Protein AF-H0A4R5-F1 (afdb_monomer_lite)

Secondary structure (DSSP, 8-state):
-------SSHHHHHHHHHHHHHHHTS----HHHHHHHHHHHHHHHHHHHHHHHHHH-S-HHHHHHHHHHHHHHHHHHHHHHHHHHHTTPPPPPTT-S-TTGGGTTGGGGTTSTTS-HHHHHHHHHHHHHHHHHHHHHHHHS---HHHHHHHHHHHHHHHHHHHHHHHHHHHHHTTSS----SHHHHHHHHHHHHSS-TTHHHHHHHHHHHHHHHHHGGG---

pLDDT: mean 73.33, std 20.71, range [38.97, 98.75]

Radius of gyration: 28.02 Å; chains: 1; bounding box: 44×62×110 Å

Structure (mmCIF, N/CA/C/O backbone):
data_AF-H0A4R5-F1
#
_entry.id   AF-H0A4R5-F1
#
loop_
_atom_site.group_PDB
_atom_site.id
_atom_site.type_symbol
_atom_site.label_atom_id
_atom_site.label_alt_id
_atom_site.label_comp_id
_atom_site.label_asym_id
_atom_site.label_entity_id
_atom_site.label_seq_id
_atom_site.pdbx_PDB_ins_code
_atom_site.Cartn_x
_atom_site.Cartn_y
_atom_site.Cartn_z
_atom_site.occupancy
_atom_site.B_iso_or_equiv
_atom_site.auth_seq_id
_atom_site.auth_comp_id
_atom_site.auth_asym_id
_atom_site.auth_atom_id
_atom_site.pdbx_PDB_model_num
ATOM 1 N N . MET A 1 1 ? 18.983 0.836 71.879 1.00 41.03 1 MET A N 1
ATOM 2 C CA . MET A 1 1 ? 17.564 0.566 71.556 1.00 41.03 1 MET A CA 1
ATOM 3 C C . MET A 1 1 ? 17.321 0.972 70.110 1.00 41.03 1 MET A C 1
ATOM 5 O O . MET A 1 1 ? 17.131 2.150 69.848 1.00 41.03 1 MET A O 1
ATOM 9 N N . SER A 1 2 ? 17.427 0.026 69.171 1.00 38.97 2 SER A N 1
ATOM 10 C CA . SER A 1 2 ? 17.151 0.268 67.746 1.00 38.97 2 SER A CA 1
ATOM 11 C C . SER A 1 2 ? 15.665 0.084 67.464 1.00 38.97 2 SER A C 1
ATOM 13 O O . SER A 1 2 ? 15.126 -0.998 67.680 1.00 38.97 2 SER A O 1
ATOM 15 N N . ILE A 1 3 ? 15.023 1.141 66.971 1.00 48.75 3 ILE A N 1
ATOM 16 C CA . ILE A 1 3 ? 13.657 1.125 66.447 1.00 48.75 3 ILE A CA 1
ATOM 17 C C . ILE A 1 3 ? 13.765 0.830 64.949 1.00 48.75 3 ILE A C 1
ATOM 19 O O . ILE A 1 3 ? 14.156 1.695 64.169 1.00 48.75 3 ILE A O 1
ATOM 23 N N . PHE A 1 4 ? 13.454 -0.401 64.548 1.00 46.06 4 PHE A N 1
ATOM 24 C CA . PHE A 1 4 ? 13.355 -0.794 63.143 1.00 46.06 4 PHE A CA 1
ATOM 25 C C . PHE A 1 4 ? 11.906 -0.567 62.684 1.00 46.06 4 PHE A C 1
ATOM 27 O O . PHE A 1 4 ? 10.995 -1.251 63.146 1.00 46.06 4 PHE A O 1
ATOM 34 N N . LYS A 1 5 ? 11.668 0.427 61.819 1.00 56.38 5 LYS A N 1
ATOM 35 C CA . LYS A 1 5 ? 10.375 0.621 61.138 1.00 56.38 5 LYS A CA 1
ATOM 36 C C . LYS A 1 5 ? 10.330 -0.277 59.895 1.00 56.38 5 LYS A C 1
ATOM 38 O O . LYS A 1 5 ? 11.200 -0.113 59.041 1.00 56.38 5 LYS A O 1
ATOM 43 N N . PRO A 1 6 ? 9.330 -1.158 59.719 1.00 48.09 6 PRO A N 1
ATOM 44 C CA . PRO A 1 6 ? 9.148 -1.857 58.457 1.00 48.09 6 PRO A CA 1
ATOM 45 C C . PRO A 1 6 ? 8.323 -0.975 57.510 1.00 48.09 6 PRO A C 1
ATOM 47 O O . PRO A 1 6 ? 7.157 -0.692 57.768 1.00 48.09 6 PRO A O 1
ATOM 50 N N . ALA A 1 7 ? 8.923 -0.533 56.407 1.00 53.28 7 ALA A N 1
ATOM 51 C CA . ALA A 1 7 ? 8.229 0.193 55.345 1.00 53.28 7 ALA A CA 1
ATOM 52 C C . ALA A 1 7 ? 8.691 -0.324 53.979 1.00 53.28 7 ALA A C 1
ATOM 54 O O . ALA A 1 7 ? 9.413 0.373 53.273 1.00 53.28 7 ALA A O 1
ATOM 55 N N . THR A 1 8 ? 8.361 -1.573 53.615 1.00 55.59 8 THR A N 1
ATOM 56 C CA . THR A 1 8 ? 8.667 -2.074 52.253 1.00 55.59 8 THR A CA 1
ATOM 57 C C . THR A 1 8 ? 7.870 -3.306 51.792 1.00 55.59 8 THR A C 1
ATOM 59 O O . THR A 1 8 ? 8.368 -4.075 50.981 1.00 55.59 8 THR A O 1
ATOM 62 N N . VAL A 1 9 ? 6.639 -3.534 52.268 1.00 53.75 9 VAL A N 1
ATOM 63 C CA . VAL A 1 9 ? 5.829 -4.686 51.786 1.00 53.75 9 VAL A CA 1
ATOM 64 C C . VAL A 1 9 ? 4.539 -4.259 51.073 1.00 53.75 9 VAL A C 1
ATOM 66 O O . VAL A 1 9 ? 4.149 -4.888 50.096 1.00 53.75 9 VAL A O 1
ATOM 69 N N . VAL A 1 10 ? 3.928 -3.135 51.463 1.00 54.03 10 VAL A N 1
ATOM 70 C CA . VAL A 1 10 ? 2.662 -2.656 50.868 1.00 54.03 10 VAL A CA 1
ATOM 71 C C . VAL A 1 10 ? 2.839 -2.180 49.414 1.00 54.03 10 VAL A C 1
ATOM 73 O O . VAL A 1 10 ? 2.041 -2.532 48.551 1.00 54.03 10 VAL A O 1
ATOM 76 N N . SER A 1 11 ? 3.952 -1.503 49.102 1.00 57.69 11 SER A N 1
ATOM 77 C CA . SER A 1 11 ? 4.220 -0.942 47.764 1.00 57.69 11 SER A CA 1
ATOM 78 C C . SER A 1 11 ? 4.359 -2.000 46.656 1.00 57.69 11 SER A C 1
ATOM 80 O O . SER A 1 11 ? 3.975 -1.748 45.518 1.00 57.69 11 SER A O 1
ATOM 82 N N . SER A 1 12 ? 4.859 -3.203 46.966 1.00 54.56 12 SER A N 1
ATOM 83 C CA . SER A 1 12 ? 4.998 -4.271 45.959 1.00 54.56 12 SER A CA 1
ATOM 84 C C . SER A 1 12 ? 3.652 -4.872 45.547 1.00 54.56 12 SER A C 1
ATOM 86 O O . SER A 1 12 ? 3.483 -5.241 44.388 1.00 54.56 12 SER A O 1
ATOM 88 N N . ALA A 1 13 ? 2.687 -4.947 46.469 1.00 53.75 13 ALA A N 1
ATOM 89 C CA . ALA A 1 13 ? 1.350 -5.465 46.186 1.00 53.75 13 ALA A CA 1
ATOM 90 C C . ALA A 1 13 ? 0.496 -4.450 45.407 1.00 53.75 13 ALA A C 1
ATOM 92 O O . ALA A 1 13 ? -0.215 -4.839 44.483 1.00 53.75 13 ALA A O 1
ATOM 93 N N . GLU A 1 14 ? 0.615 -3.156 45.718 1.00 58.59 14 GLU A N 1
ATOM 94 C CA . GLU A 1 14 ? -0.037 -2.079 44.957 1.00 58.59 14 GLU A CA 1
ATOM 95 C C . GLU A 1 14 ? 0.519 -1.981 43.531 1.00 58.59 14 GLU A C 1
ATOM 97 O O . GLU A 1 14 ? -0.248 -1.950 42.573 1.00 58.59 14 GLU A O 1
ATOM 102 N N . ASN A 1 15 ? 1.843 -2.062 43.372 1.00 63.50 15 ASN A N 1
ATOM 103 C CA . ASN A 1 15 ? 2.495 -2.047 42.061 1.00 63.50 15 ASN A CA 1
ATOM 104 C C . ASN A 1 15 ? 2.160 -3.313 41.244 1.00 63.50 15 ASN A C 1
ATOM 106 O O . ASN A 1 15 ? 1.954 -3.249 40.034 1.00 63.50 15 ASN A O 1
ATOM 110 N N . LEU A 1 16 ? 2.014 -4.473 41.897 1.00 60.75 16 LEU A N 1
ATOM 111 C CA . LEU A 1 16 ? 1.552 -5.692 41.233 1.00 60.75 16 LEU A CA 1
ATOM 112 C C . LEU A 1 16 ? 0.088 -5.587 40.790 1.00 60.75 16 LEU A C 1
ATOM 114 O O . LEU A 1 16 ? -0.223 -6.050 39.695 1.00 60.75 16 LEU A O 1
ATOM 118 N N . ALA A 1 17 ? -0.780 -4.965 41.594 1.00 60.75 17 ALA A N 1
ATOM 119 C CA . ALA A 1 17 ? -2.190 -4.734 41.281 1.00 60.75 17 ALA A CA 1
ATOM 120 C C . ALA A 1 17 ? -2.380 -3.694 40.163 1.00 60.75 17 ALA A C 1
ATOM 122 O O . ALA A 1 17 ? -3.240 -3.868 39.304 1.00 60.75 17 ALA A O 1
ATOM 123 N N . GLU A 1 18 ? -1.559 -2.642 40.125 1.00 57.28 18 GLU A N 1
ATOM 124 C CA . GLU A 1 18 ? -1.516 -1.683 39.015 1.00 57.28 18 GLU A CA 1
ATOM 125 C C . GLU A 1 18 ? -0.990 -2.328 37.735 1.00 57.28 18 GLU A C 1
ATOM 127 O O . GLU A 1 18 ? -1.583 -2.139 36.676 1.00 57.28 18 GLU A O 1
ATOM 132 N N . ARG A 1 19 ? 0.046 -3.172 37.828 1.00 57.16 19 ARG A N 1
ATOM 133 C CA . ARG A 1 19 ? 0.535 -3.970 36.695 1.00 57.16 19 ARG A CA 1
ATOM 134 C C . ARG A 1 19 ? -0.513 -4.958 36.193 1.00 57.16 19 ARG A C 1
ATOM 136 O O . ARG A 1 19 ? -0.698 -5.050 34.987 1.00 57.16 19 ARG A O 1
ATOM 143 N N . THR A 1 20 ? -1.235 -5.644 37.085 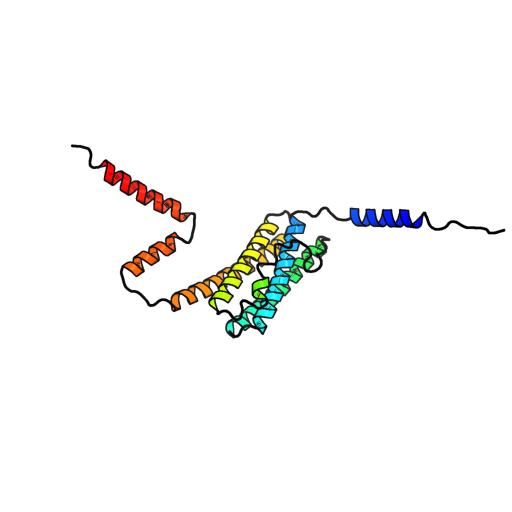1.00 55.94 20 THR A N 1
ATOM 144 C CA . THR A 1 20 ? -2.326 -6.547 36.674 1.00 55.94 20 THR A CA 1
ATOM 145 C C . THR A 1 20 ? -3.509 -5.784 36.080 1.00 55.94 20 THR A C 1
ATOM 147 O O . THR A 1 20 ? -4.088 -6.246 35.100 1.00 55.94 20 THR A O 1
ATOM 150 N N . ARG A 1 21 ? -3.839 -4.594 36.600 1.00 54.09 21 ARG A N 1
ATOM 151 C CA . ARG A 1 21 ? -4.890 -3.720 36.054 1.00 54.09 21 ARG A CA 1
ATOM 152 C C . ARG A 1 21 ? -4.511 -3.143 34.685 1.00 54.09 21 ARG A C 1
ATOM 154 O O . ARG A 1 21 ? -5.368 -3.107 33.811 1.00 54.09 21 ARG A O 1
ATOM 161 N N . ALA A 1 22 ? -3.244 -2.783 34.478 1.00 53.00 22 ALA A N 1
ATOM 162 C CA . ALA A 1 22 ? -2.707 -2.348 33.187 1.00 53.00 22 ALA A CA 1
ATOM 163 C C . ALA A 1 22 ? -2.647 -3.489 32.156 1.00 53.00 22 ALA A C 1
ATOM 165 O O . ALA A 1 22 ? -2.885 -3.264 30.975 1.00 53.00 22 ALA A O 1
ATOM 166 N N . THR A 1 23 ? -2.397 -4.735 32.580 1.00 48.97 23 THR A N 1
ATOM 167 C CA . THR A 1 23 ? -2.517 -5.897 31.680 1.00 48.97 23 THR A CA 1
ATOM 168 C C . THR A 1 23 ? -3.973 -6.278 31.391 1.00 48.97 23 THR A C 1
ATOM 170 O O . THR A 1 23 ? -4.271 -6.743 30.296 1.00 48.97 23 THR A O 1
ATOM 173 N N . ALA A 1 24 ? -4.896 -6.050 32.332 1.00 43.38 24 ALA A N 1
ATOM 174 C CA . ALA A 1 24 ? -6.321 -6.363 32.185 1.00 43.38 24 ALA A CA 1
ATOM 175 C C . ALA A 1 24 ? -7.126 -5.290 31.423 1.00 43.38 24 ALA A C 1
ATOM 177 O O . ALA A 1 24 ? -8.266 -5.549 31.049 1.00 43.38 24 ALA A O 1
ATOM 178 N N . SER A 1 25 ? -6.554 -4.105 31.176 1.00 46.09 25 SER A N 1
ATOM 179 C CA . SER A 1 25 ? -7.132 -3.077 30.296 1.00 46.09 25 SER A CA 1
ATOM 180 C C . SER A 1 25 ? -6.817 -3.291 28.813 1.00 46.09 25 SER A C 1
ATOM 182 O O . SER A 1 25 ? -7.206 -2.464 27.992 1.00 46.09 25 SER A O 1
ATOM 184 N N . SER A 1 26 ? -6.120 -4.374 28.452 1.00 50.41 26 SER A N 1
ATOM 185 C CA . SER A 1 26 ? -5.994 -4.768 27.052 1.00 50.41 26 SER A CA 1
ATOM 186 C C . SER A 1 26 ? -7.340 -5.321 26.581 1.00 50.41 26 SER A C 1
ATOM 188 O O . SER A 1 26 ? -7.768 -6.406 26.974 1.00 50.41 26 SER A O 1
ATOM 190 N N . THR A 1 27 ? -8.061 -4.534 25.780 1.00 50.22 27 THR A N 1
ATOM 191 C CA . THR A 1 27 ? -9.211 -5.024 25.014 1.00 50.22 27 THR A CA 1
ATOM 192 C C . THR A 1 27 ? -8.779 -6.317 24.318 1.00 50.22 27 THR A C 1
ATOM 194 O O . THR A 1 27 ? -7.718 -6.296 23.687 1.00 50.22 27 THR A O 1
ATOM 197 N N . PRO A 1 28 ? -9.526 -7.435 24.424 1.00 55.25 28 PRO A N 1
ATOM 198 C CA . PRO A 1 28 ? -9.173 -8.648 23.696 1.00 55.25 28 PRO A CA 1
ATOM 199 C C . PRO A 1 28 ? -8.952 -8.285 22.226 1.00 55.25 28 PRO A C 1
ATOM 201 O O . PRO A 1 28 ? -9.801 -7.624 21.623 1.00 55.25 28 PRO A O 1
ATOM 204 N N . GLU A 1 29 ? -7.778 -8.631 21.687 1.00 64.88 29 GLU A N 1
ATOM 205 C CA . GLU A 1 29 ? -7.437 -8.343 20.295 1.00 64.88 29 GLU A CA 1
ATOM 206 C C . GLU A 1 29 ? -8.467 -9.050 19.417 1.00 64.88 29 GLU A C 1
ATOM 208 O O . GLU A 1 29 ? -8.511 -10.278 19.334 1.00 64.88 29 GLU A O 1
ATOM 213 N N . THR A 1 30 ? -9.371 -8.268 18.834 1.00 84.62 30 THR A N 1
ATOM 214 C CA . THR A 1 30 ? -10.366 -8.799 17.911 1.00 84.62 30 THR A CA 1
ATOM 215 C C . THR A 1 30 ? -9.664 -9.172 16.609 1.00 84.62 30 THR A C 1
ATOM 217 O O . THR A 1 30 ? -8.622 -8.603 16.272 1.00 84.62 30 THR A O 1
ATOM 220 N N . ALA A 1 31 ? -10.243 -10.098 15.843 1.00 86.69 31 ALA A N 1
ATOM 221 C CA . ALA A 1 31 ? -9.747 -10.409 14.502 1.00 86.69 31 ALA A CA 1
ATOM 222 C C . ALA A 1 31 ? -9.634 -9.132 13.639 1.00 86.69 31 ALA A C 1
ATOM 224 O O . ALA A 1 31 ? -8.619 -8.922 12.977 1.00 86.69 31 ALA A O 1
ATOM 225 N N . ALA A 1 32 ? -10.593 -8.209 13.781 1.00 89.50 32 ALA A N 1
ATOM 226 C CA . ALA A 1 32 ? -10.558 -6.875 13.185 1.00 89.50 32 ALA A CA 1
ATOM 227 C C . ALA A 1 32 ? -9.323 -6.043 13.584 1.00 89.50 32 ALA A C 1
ATOM 229 O O . ALA A 1 32 ? -8.711 -5.405 12.726 1.00 89.50 32 ALA A O 1
ATOM 230 N N . HIS A 1 33 ? -8.934 -6.041 14.866 1.00 90.94 33 HIS A N 1
ATOM 231 C CA . HIS A 1 33 ? -7.750 -5.310 15.334 1.00 90.94 33 HIS A CA 1
ATOM 232 C C . HIS A 1 33 ? -6.468 -5.903 14.746 1.00 90.94 33 HIS A C 1
ATOM 234 O O . HIS A 1 33 ? -5.642 -5.161 14.214 1.00 90.94 33 HIS A O 1
ATOM 240 N N . ALA A 1 34 ? -6.331 -7.231 14.784 1.00 88.75 34 ALA A N 1
ATOM 241 C CA . ALA A 1 34 ? -5.179 -7.922 14.217 1.00 88.75 34 ALA A CA 1
ATOM 242 C C . ALA A 1 34 ? -5.059 -7.667 12.702 1.00 88.75 34 ALA A C 1
ATOM 244 O O . ALA A 1 34 ? -3.993 -7.282 12.221 1.00 88.75 34 ALA A O 1
ATOM 245 N N . ALA A 1 35 ? -6.161 -7.793 11.955 1.00 91.44 35 ALA A N 1
ATOM 246 C CA . ALA A 1 35 ? -6.188 -7.556 10.513 1.00 91.44 35 ALA A CA 1
ATOM 247 C C . ALA A 1 35 ? -5.834 -6.100 10.151 1.00 91.44 35 ALA A C 1
ATOM 249 O O . ALA A 1 35 ? -5.062 -5.851 9.222 1.00 91.44 35 ALA A O 1
ATOM 250 N N . LEU A 1 36 ? -6.317 -5.117 10.920 1.00 93.31 36 LEU A N 1
ATOM 251 C CA . LEU A 1 36 ? -5.981 -3.708 10.693 1.00 93.31 36 LEU A CA 1
ATOM 252 C C . LEU A 1 36 ? -4.494 -3.410 10.955 1.00 93.31 36 LEU A C 1
ATOM 254 O O . LEU A 1 36 ? -3.871 -2.667 10.193 1.00 93.31 36 LEU A O 1
ATOM 258 N N . LYS A 1 37 ? -3.902 -4.030 11.984 1.00 91.75 37 LYS A N 1
ATOM 259 C CA . LYS A 1 37 ? -2.462 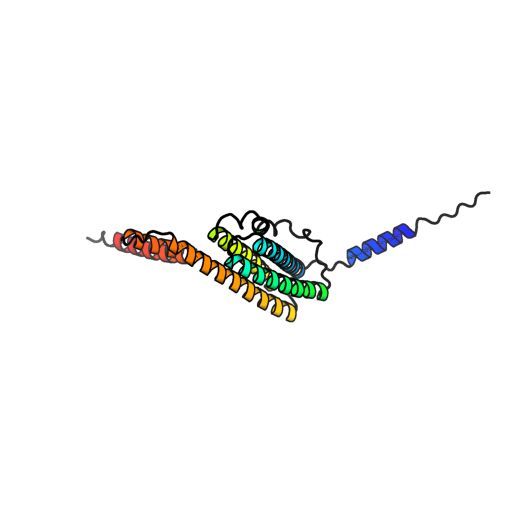-3.929 12.287 1.00 91.75 37 LYS A CA 1
ATOM 260 C C . LYS A 1 37 ? -1.596 -4.565 11.192 1.00 91.75 37 LYS A C 1
ATOM 262 O O . LYS A 1 37 ? -0.531 -4.032 10.866 1.00 91.75 37 LYS A O 1
ATOM 267 N N . VAL A 1 38 ? -2.069 -5.651 10.575 1.00 90.00 38 VAL A N 1
ATOM 268 C CA . VAL A 1 38 ? -1.424 -6.280 9.409 1.00 90.00 38 VAL A CA 1
ATOM 269 C C . VAL A 1 38 ? -1.406 -5.323 8.215 1.00 90.00 38 VAL A C 1
ATOM 271 O O . VAL A 1 38 ? -0.340 -5.094 7.639 1.00 90.00 38 VAL A O 1
ATOM 274 N N . VAL A 1 39 ? -2.538 -4.690 7.884 1.00 93.38 39 VAL A N 1
ATOM 275 C CA . VAL A 1 39 ? -2.600 -3.687 6.805 1.00 93.38 39 VAL A CA 1
ATOM 276 C C . VAL A 1 39 ? -1.649 -2.519 7.073 1.00 93.38 39 VAL A C 1
ATOM 278 O O . VAL A 1 39 ? -0.881 -2.145 6.184 1.00 93.38 39 VAL A O 1
ATOM 281 N N . ALA A 1 40 ? -1.640 -1.973 8.294 1.00 93.12 40 ALA A N 1
ATOM 282 C CA . ALA A 1 40 ? -0.724 -0.894 8.667 1.00 93.12 40 ALA A CA 1
ATOM 283 C C . ALA A 1 40 ? 0.742 -1.301 8.444 1.00 93.12 40 ALA A C 1
ATOM 285 O O . ALA A 1 40 ? 1.500 -0.599 7.770 1.00 93.12 40 ALA A O 1
ATOM 286 N N . SER A 1 41 ? 1.124 -2.481 8.938 1.00 88.44 41 SER A N 1
ATOM 287 C CA . SER A 1 41 ? 2.480 -3.017 8.794 1.00 88.44 41 SER A CA 1
ATOM 288 C C . SER A 1 41 ? 2.886 -3.163 7.328 1.00 88.44 41 SER A C 1
ATOM 290 O O . SER A 1 41 ? 3.965 -2.706 6.944 1.00 88.44 41 SER A O 1
ATOM 292 N N . HIS A 1 42 ? 2.006 -3.702 6.478 1.00 88.44 42 HIS A N 1
ATOM 293 C CA . HIS A 1 42 ? 2.263 -3.809 5.043 1.00 88.44 42 HIS A CA 1
ATOM 294 C C . HIS A 1 42 ? 2.439 -2.458 4.349 1.00 88.44 42 HIS A C 1
ATOM 296 O O . HIS A 1 42 ? 3.273 -2.344 3.447 1.00 88.44 42 HIS A O 1
ATOM 302 N N . LEU A 1 43 ? 1.659 -1.441 4.719 1.00 92.56 43 LEU A N 1
ATOM 303 C CA . LEU A 1 43 ? 1.760 -0.112 4.115 1.00 92.56 43 LEU A CA 1
ATOM 304 C C . LEU A 1 43 ? 3.097 0.550 4.446 1.00 92.56 43 LEU A C 1
ATOM 306 O O . LEU A 1 43 ? 3.771 1.043 3.538 1.00 92.56 43 LEU A O 1
ATOM 310 N N . HIS A 1 44 ? 3.520 0.484 5.710 1.00 89.94 44 HIS A N 1
ATOM 311 C CA . HIS A 1 44 ? 4.827 0.981 6.151 1.00 89.94 44 HIS A CA 1
ATOM 312 C C . HIS A 1 44 ? 5.979 0.244 5.466 1.00 89.94 44 HIS A C 1
ATOM 314 O O . HIS A 1 44 ? 6.943 0.861 5.007 1.00 89.94 44 HIS A O 1
ATOM 320 N N . ASP A 1 45 ? 5.859 -1.071 5.315 1.00 85.50 45 ASP A N 1
ATOM 321 C CA . ASP A 1 45 ? 6.827 -1.868 4.567 1.00 85.50 45 ASP A CA 1
ATOM 322 C C . ASP A 1 45 ? 6.886 -1.522 3.088 1.00 85.50 45 ASP A C 1
ATOM 324 O O . ASP A 1 45 ? 7.973 -1.390 2.520 1.00 85.50 45 ASP A O 1
ATOM 328 N N . SER A 1 46 ? 5.723 -1.340 2.470 1.00 88.19 46 SER A N 1
ATOM 329 C CA . SER A 1 46 ? 5.622 -0.970 1.065 1.00 88.19 46 SER A CA 1
ATOM 330 C C . SER A 1 46 ? 6.222 0.404 0.818 1.00 88.19 46 SER A C 1
ATOM 332 O O . SER A 1 46 ? 6.987 0.575 -0.130 1.00 88.19 46 SER A O 1
ATOM 334 N N . HIS A 1 47 ? 5.952 1.365 1.704 1.00 91.19 47 HIS A N 1
ATOM 335 C CA . HIS A 1 47 ? 6.587 2.678 1.676 1.00 91.19 47 HIS A CA 1
ATOM 336 C C . HIS A 1 47 ? 8.118 2.554 1.691 1.00 91.19 47 HIS A C 1
ATOM 338 O O . HIS A 1 47 ? 8.780 3.064 0.786 1.00 91.19 47 HIS A O 1
ATOM 344 N N . ARG A 1 48 ? 8.683 1.809 2.654 1.00 87.56 48 ARG A N 1
ATOM 345 C CA . ARG A 1 48 ? 10.136 1.576 2.741 1.00 87.56 48 ARG A CA 1
ATOM 346 C C . ARG A 1 48 ? 10.693 0.903 1.484 1.00 87.56 48 ARG A C 1
ATOM 348 O O . ARG A 1 48 ? 11.729 1.323 0.971 1.00 87.56 48 ARG A O 1
ATOM 355 N N . GLY A 1 49 ? 10.009 -0.118 0.966 1.00 84.31 49 GLY A N 1
ATOM 356 C CA . GLY A 1 49 ? 10.415 -0.840 -0.241 1.00 84.31 49 GLY A CA 1
ATOM 357 C C . GLY A 1 49 ? 10.477 0.062 -1.476 1.00 84.31 49 GLY A C 1
ATOM 358 O O . GLY A 1 49 ? 11.478 0.057 -2.198 1.00 84.31 49 GLY A O 1
ATOM 359 N N . TYR A 1 50 ? 9.454 0.889 -1.689 1.00 89.69 50 TYR A N 1
ATOM 360 C CA . TYR A 1 50 ? 9.430 1.849 -2.792 1.00 89.69 50 TYR A CA 1
ATOM 361 C C . TYR A 1 50 ? 10.421 3.004 -2.594 1.00 89.69 50 TYR A C 1
ATOM 363 O O . TYR A 1 50 ? 11.050 3.431 -3.565 1.00 89.69 50 TYR A O 1
ATOM 371 N N . ASP A 1 51 ? 10.656 3.455 -1.356 1.00 89.00 51 ASP A N 1
ATOM 372 C CA . ASP A 1 51 ? 11.681 4.462 -1.050 1.00 89.00 51 ASP A CA 1
ATOM 373 C C . ASP A 1 51 ? 13.099 3.973 -1.385 1.00 89.00 51 ASP A C 1
ATOM 375 O O . ASP A 1 51 ? 13.917 4.717 -1.932 1.00 89.00 51 ASP A O 1
ATOM 379 N N . ILE A 1 52 ? 13.385 2.696 -1.126 1.00 86.31 52 ILE A N 1
ATOM 380 C CA . ILE A 1 52 ? 14.627 2.050 -1.560 1.00 86.31 52 ILE A CA 1
ATOM 381 C C . ILE A 1 52 ? 14.650 1.935 -3.090 1.00 86.31 52 ILE A C 1
ATOM 383 O O . ILE A 1 52 ? 15.632 2.324 -3.728 1.00 86.31 52 ILE A O 1
ATOM 387 N N . GLY A 1 53 ? 13.556 1.465 -3.695 1.00 85.12 53 GLY A N 1
ATOM 388 C CA . GLY A 1 53 ? 13.442 1.270 -5.140 1.00 85.12 53 GLY A CA 1
ATOM 389 C C . GLY A 1 53 ? 13.692 2.534 -5.952 1.00 85.12 53 GLY A C 1
ATOM 390 O O . GLY A 1 53 ? 14.478 2.508 -6.901 1.00 85.12 53 GLY A O 1
ATOM 391 N N . ARG A 1 54 ? 13.107 3.671 -5.558 1.00 88.62 54 ARG A N 1
ATOM 392 C CA . ARG A 1 54 ? 13.318 4.956 -6.252 1.00 88.62 54 ARG A CA 1
ATOM 393 C C . ARG A 1 54 ? 14.766 5.460 -6.180 1.00 88.62 54 ARG A C 1
ATOM 395 O O . ARG A 1 54 ? 15.175 6.258 -7.026 1.00 88.62 54 ARG A O 1
ATOM 402 N N . ARG A 1 55 ? 15.535 5.028 -5.169 1.00 87.00 55 ARG A N 1
ATOM 403 C CA . ARG A 1 55 ? 16.949 5.397 -4.971 1.00 87.00 55 ARG A CA 1
ATOM 404 C C . ARG A 1 55 ? 17.907 4.447 -5.688 1.00 87.00 55 ARG A C 1
ATOM 406 O O . ARG A 1 55 ? 18.956 4.896 -6.133 1.00 87.00 55 ARG A O 1
ATOM 413 N N . GLN A 1 56 ? 17.564 3.162 -5.777 1.00 84.06 56 GLN A N 1
ATOM 414 C CA . GLN A 1 56 ? 18.468 2.114 -6.269 1.00 84.06 56 GLN A CA 1
ATOM 415 C C . GLN A 1 56 ? 18.182 1.642 -7.699 1.00 84.06 56 GLN A C 1
ATOM 417 O O . GLN A 1 56 ? 19.059 1.047 -8.320 1.00 84.06 56 GLN A O 1
ATOM 422 N N . SER A 1 57 ? 16.982 1.873 -8.237 1.00 84.00 57 SER A N 1
ATOM 423 C CA . SER A 1 57 ? 16.661 1.460 -9.605 1.00 84.00 57 SER A CA 1
ATOM 424 C C . SER A 1 57 ? 17.469 2.260 -10.632 1.00 84.00 57 SER A C 1
ATOM 426 O O . SER A 1 57 ? 17.534 3.486 -10.565 1.00 84.00 57 SER A O 1
ATOM 428 N N . SER A 1 58 ? 18.059 1.577 -11.613 1.00 84.12 58 SER A N 1
ATOM 429 C CA . SER A 1 58 ? 18.722 2.215 -12.759 1.00 84.12 58 SER A CA 1
ATOM 430 C C . SER A 1 58 ? 17.737 2.665 -13.847 1.00 84.12 58 SER A C 1
ATOM 432 O O . SER A 1 58 ? 18.084 3.485 -14.696 1.00 84.12 58 SER A O 1
ATOM 434 N N . ASP A 1 59 ? 16.499 2.169 -13.814 1.00 86.38 59 ASP A N 1
ATOM 435 C CA . ASP A 1 59 ? 15.443 2.511 -14.762 1.00 86.38 59 ASP A CA 1
ATOM 436 C C . ASP A 1 59 ? 14.764 3.824 -14.333 1.00 86.38 59 ASP A C 1
ATOM 438 O O . ASP A 1 59 ? 14.105 3.910 -13.293 1.00 86.38 59 ASP A O 1
ATOM 442 N N . ARG A 1 60 ? 14.928 4.875 -15.148 1.00 91.62 60 ARG A N 1
ATOM 443 C CA . ARG A 1 60 ? 14.381 6.211 -14.862 1.00 91.62 60 ARG A CA 1
ATOM 444 C C . ARG A 1 60 ? 12.860 6.199 -14.708 1.00 91.62 60 ARG A C 1
ATOM 446 O O . ARG A 1 60 ? 12.355 6.943 -13.873 1.00 91.62 60 ARG A O 1
ATOM 453 N N . PHE A 1 61 ? 12.150 5.399 -15.500 1.00 90.62 61 PHE A N 1
ATOM 454 C CA . PHE A 1 61 ? 10.699 5.289 -15.406 1.00 90.62 61 PHE A CA 1
ATOM 455 C C . PHE A 1 61 ? 10.312 4.672 -14.061 1.00 90.62 61 PHE A C 1
ATOM 457 O O . PHE A 1 61 ? 9.554 5.274 -13.308 1.00 90.62 61 PHE A O 1
ATOM 464 N N . LEU A 1 62 ? 10.923 3.539 -13.698 1.00 90.38 62 LEU A N 1
ATOM 465 C CA . LEU A 1 62 ? 10.638 2.882 -12.418 1.00 90.38 62 LEU A CA 1
ATOM 466 C C . LEU A 1 62 ? 10.981 3.758 -11.211 1.00 90.38 62 LEU A C 1
ATOM 468 O O . LEU A 1 62 ? 10.283 3.707 -10.205 1.00 90.38 62 LEU A O 1
ATOM 472 N N . ARG A 1 63 ? 12.015 4.599 -11.295 1.00 91.50 63 ARG A N 1
ATOM 473 C CA . ARG A 1 63 ? 12.322 5.554 -10.221 1.00 91.50 63 ARG A CA 1
ATOM 474 C C . ARG A 1 63 ? 11.200 6.560 -9.965 1.00 91.50 63 ARG A C 1
ATOM 476 O O . ARG A 1 63 ? 10.951 6.884 -8.807 1.00 91.50 63 ARG A O 1
ATOM 483 N N . ILE A 1 64 ? 10.573 7.076 -11.024 1.00 94.94 64 ILE A N 1
ATOM 484 C CA . ILE A 1 64 ? 9.455 8.027 -10.916 1.00 94.94 64 ILE A CA 1
ATOM 485 C C . ILE A 1 64 ? 8.258 7.314 -10.294 1.00 94.94 64 ILE A C 1
ATOM 487 O O . ILE A 1 64 ? 7.744 7.747 -9.268 1.00 94.94 64 ILE A O 1
ATOM 491 N N . GLU A 1 65 ? 7.918 6.157 -10.848 1.00 94.50 65 GLU A N 1
ATOM 492 C CA . GLU A 1 65 ? 6.832 5.306 -10.373 1.00 94.50 65 GLU A CA 1
ATOM 493 C C . GLU A 1 65 ? 6.966 4.936 -8.889 1.00 94.50 65 GLU A C 1
ATOM 495 O O . GLU A 1 65 ? 6.033 5.083 -8.103 1.00 94.50 65 GLU A O 1
ATOM 500 N N . PHE A 1 66 ? 8.158 4.521 -8.456 1.00 93.81 66 PHE A N 1
ATOM 501 C CA . PHE A 1 66 ? 8.411 4.210 -7.050 1.00 93.81 66 PHE A CA 1
ATOM 502 C C . PHE A 1 66 ? 8.382 5.439 -6.145 1.00 93.81 66 PHE A C 1
ATOM 504 O O . PHE A 1 66 ? 8.080 5.303 -4.964 1.00 93.81 66 PHE A O 1
ATOM 511 N N . SER A 1 67 ? 8.654 6.637 -6.664 1.00 95.88 67 SER A N 1
ATOM 512 C CA . SER A 1 67 ? 8.463 7.865 -5.891 1.00 95.88 67 SER A CA 1
ATOM 513 C C . SER A 1 67 ? 6.983 8.105 -5.596 1.00 95.88 67 SER A C 1
ATOM 515 O O . SER A 1 67 ? 6.628 8.384 -4.452 1.00 95.88 67 SER A O 1
ATOM 517 N N . GLU A 1 68 ? 6.124 7.952 -6.604 1.00 96.69 68 GLU A N 1
ATOM 518 C CA . GLU A 1 68 ? 4.674 8.115 -6.456 1.00 96.69 68 GLU A CA 1
ATOM 519 C C . GLU A 1 68 ? 4.083 7.048 -5.530 1.00 96.69 68 GLU A C 1
ATOM 521 O O . GLU A 1 68 ? 3.301 7.358 -4.629 1.00 96.69 68 GLU A O 1
ATOM 526 N N . LEU A 1 69 ? 4.503 5.789 -5.692 1.00 95.88 69 LEU A N 1
ATOM 527 C CA . LEU A 1 69 ? 4.058 4.709 -4.817 1.00 95.88 69 LEU A CA 1
ATOM 528 C C . LEU A 1 69 ? 4.535 4.902 -3.378 1.00 95.88 69 LEU A C 1
ATOM 530 O O . LEU A 1 69 ? 3.737 4.714 -2.465 1.00 95.88 69 LEU A O 1
ATOM 534 N N . ALA A 1 70 ? 5.785 5.314 -3.147 1.00 94.44 70 ALA A N 1
ATOM 535 C CA . ALA A 1 70 ? 6.273 5.578 -1.794 1.00 94.44 70 ALA A CA 1
ATOM 536 C C . ALA A 1 70 ? 5.424 6.646 -1.088 1.00 94.44 70 ALA A C 1
ATOM 538 O O . ALA A 1 70 ? 5.027 6.438 0.059 1.00 94.44 70 ALA A O 1
ATOM 539 N N . GLN A 1 71 ? 5.101 7.746 -1.775 1.00 97.69 71 GLN A N 1
ATOM 540 C CA . GLN A 1 71 ? 4.245 8.797 -1.223 1.00 97.69 71 GLN A CA 1
ATOM 541 C C . GLN A 1 71 ? 2.840 8.268 -0.909 1.00 97.69 71 GLN A C 1
ATOM 543 O O . GLN A 1 71 ? 2.364 8.400 0.215 1.00 97.69 71 GLN A O 1
ATOM 548 N N . LYS A 1 72 ? 2.210 7.589 -1.869 1.00 97.75 72 LYS A N 1
ATOM 549 C CA . LYS A 1 72 ? 0.859 7.045 -1.702 1.00 97.75 72 LYS A CA 1
ATOM 550 C C . LYS A 1 72 ? 0.767 6.049 -0.545 1.00 97.75 72 LYS A C 1
ATOM 552 O O . LYS A 1 72 ? -0.228 6.027 0.173 1.00 97.75 72 LYS A O 1
ATOM 557 N N . ARG A 1 73 ? 1.802 5.225 -0.342 1.00 95.69 73 ARG A N 1
ATOM 558 C CA . ARG A 1 73 ? 1.866 4.293 0.794 1.00 95.69 73 ARG A CA 1
ATOM 559 C C . ARG A 1 73 ? 2.023 5.006 2.127 1.00 95.69 73 ARG A C 1
ATOM 561 O O . ARG A 1 73 ? 1.392 4.562 3.076 1.00 95.69 73 ARG A O 1
ATOM 568 N N . ALA A 1 74 ? 2.799 6.087 2.192 1.00 95.94 74 ALA A N 1
ATOM 569 C CA . ALA A 1 74 ? 2.909 6.892 3.407 1.00 95.94 74 ALA A CA 1
ATOM 570 C C . ALA A 1 74 ? 1.551 7.496 3.795 1.00 95.94 74 ALA A C 1
ATOM 572 O O . ALA A 1 74 ? 1.099 7.294 4.915 1.00 95.94 74 ALA A O 1
ATOM 573 N N . GLU A 1 75 ? 0.854 8.124 2.843 1.00 98.44 75 GLU A N 1
ATOM 574 C CA . GLU A 1 75 ? -0.471 8.722 3.071 1.00 98.44 75 GLU A CA 1
ATOM 575 C C . GLU A 1 75 ? -1.501 7.674 3.534 1.00 98.44 75 GLU A C 1
ATOM 577 O O . GLU A 1 75 ? -2.222 7.878 4.509 1.00 98.44 75 GLU A O 1
ATOM 582 N N . MET A 1 76 ? -1.543 6.503 2.885 1.00 98.44 76 MET A N 1
ATOM 583 C CA . MET A 1 76 ? -2.407 5.400 3.325 1.00 98.44 76 MET A CA 1
ATOM 584 C C . MET A 1 76 ? -2.055 4.911 4.732 1.00 98.44 76 MET A C 1
ATOM 586 O O . MET A 1 76 ? -2.956 4.609 5.513 1.00 98.44 76 MET A O 1
ATOM 590 N N . ALA A 1 77 ? -0.762 4.800 5.042 1.00 95.88 77 ALA A N 1
ATOM 591 C CA . ALA A 1 77 ? -0.295 4.326 6.335 1.00 95.88 77 ALA A CA 1
ATOM 592 C C . ALA A 1 77 ? -0.688 5.296 7.455 1.00 95.88 77 ALA A C 1
ATOM 594 O O . ALA A 1 77 ? -1.191 4.855 8.482 1.00 95.88 77 ALA A O 1
ATOM 595 N N . GLU A 1 78 ? -0.553 6.604 7.226 1.00 97.38 78 GLU A N 1
ATOM 596 C CA . GLU A 1 78 ? -1.008 7.648 8.151 1.00 97.38 78 GLU A CA 1
ATOM 597 C C . GLU A 1 78 ? -2.523 7.581 8.391 1.00 97.38 78 GLU A C 1
ATOM 599 O O . GLU A 1 78 ? -2.980 7.668 9.532 1.00 97.38 78 GLU A O 1
ATOM 604 N N . GLU A 1 79 ? -3.318 7.374 7.336 1.00 98.19 79 GLU A N 1
ATOM 605 C CA . GLU A 1 79 ? -4.769 7.216 7.469 1.00 98.19 79 GLU A CA 1
ATOM 606 C C . GLU A 1 79 ? -5.146 5.970 8.289 1.00 98.19 79 GLU A C 1
ATOM 608 O O . GLU A 1 79 ? -6.059 6.037 9.114 1.00 98.19 79 GLU A O 1
ATOM 613 N N . VAL A 1 80 ? -4.454 4.842 8.092 1.00 96.94 80 VAL A N 1
ATOM 614 C CA . VAL A 1 80 ? -4.696 3.605 8.856 1.00 96.94 80 VAL A CA 1
ATOM 615 C C . VAL A 1 80 ? -4.203 3.731 10.299 1.00 96.94 80 VAL A C 1
ATOM 617 O O . VAL A 1 80 ? -4.919 3.327 11.214 1.00 96.94 80 VAL A O 1
ATOM 620 N N . ASP A 1 81 ? -3.049 4.353 10.533 1.00 95.12 81 ASP A N 1
ATOM 621 C CA . ASP A 1 81 ? -2.535 4.629 11.879 1.00 95.12 81 ASP A CA 1
ATOM 622 C C . ASP A 1 81 ? -3.499 5.544 12.658 1.00 95.12 81 ASP A C 1
ATOM 624 O O . ASP A 1 81 ? -3.763 5.323 13.843 1.00 95.12 81 ASP A O 1
ATOM 628 N N . ALA A 1 82 ? -4.124 6.517 11.986 1.00 95.88 82 ALA A N 1
ATOM 629 C CA . ALA A 1 82 ? -5.173 7.336 12.585 1.00 95.88 82 ALA A CA 1
ATOM 630 C C . ALA A 1 82 ? -6.436 6.524 12.936 1.00 95.88 82 ALA A C 1
ATOM 632 O O . ALA A 1 82 ? -7.093 6.822 13.937 1.00 95.88 82 ALA A O 1
ATOM 633 N N . LEU A 1 83 ? -6.795 5.503 12.146 1.00 95.19 83 LEU A N 1
ATOM 634 C CA . LEU A 1 83 ? -7.889 4.582 12.482 1.00 95.19 83 LEU A CA 1
ATOM 635 C C . LEU A 1 83 ? -7.540 3.716 13.698 1.00 95.19 83 LEU A C 1
ATOM 637 O O . LEU A 1 83 ? -8.368 3.602 14.599 1.00 95.19 83 LEU A O 1
ATOM 641 N N . LEU A 1 84 ? -6.323 3.165 13.757 1.00 93.38 84 LEU A N 1
ATOM 642 C CA . LEU A 1 84 ? -5.832 2.407 14.914 1.00 93.38 84 LEU A CA 1
ATOM 643 C C . LEU A 1 84 ? -5.927 3.250 16.195 1.00 93.38 84 LEU A C 1
ATOM 645 O O . LEU A 1 84 ? -6.539 2.820 17.173 1.00 93.38 84 LEU A O 1
ATOM 649 N N . ALA A 1 85 ? -5.434 4.492 16.151 1.00 92.69 85 ALA A N 1
ATOM 650 C CA . ALA A 1 85 ? -5.493 5.415 17.282 1.00 92.69 85 ALA A CA 1
ATOM 651 C C . ALA A 1 85 ? -6.936 5.730 17.719 1.00 92.69 85 ALA A C 1
ATOM 653 O O . ALA A 1 85 ? -7.239 5.707 18.911 1.00 92.69 85 ALA A O 1
ATOM 654 N N . LYS A 1 86 ? -7.852 5.977 16.770 1.00 91.75 86 LYS A N 1
ATOM 655 C CA . LYS A 1 86 ? -9.280 6.215 17.064 1.00 91.75 86 LYS A CA 1
ATOM 656 C C . LYS A 1 86 ? -9.961 5.024 17.735 1.00 91.75 86 LYS A C 1
ATOM 658 O O . LYS A 1 86 ? -10.887 5.221 18.517 1.00 91.75 86 LYS A O 1
ATOM 663 N N . LEU A 1 87 ? -9.522 3.810 17.415 1.00 89.94 87 LEU A N 1
ATOM 664 C CA . LEU A 1 87 ? -10.042 2.565 17.978 1.00 89.94 87 LEU A CA 1
ATOM 665 C C . LEU A 1 87 ? -9.354 2.170 19.296 1.00 89.94 87 LEU A C 1
ATOM 667 O O . LEU A 1 87 ? -9.710 1.152 19.882 1.00 89.94 87 LEU A O 1
ATOM 671 N N . GLY A 1 88 ? -8.381 2.958 19.771 1.00 89.94 88 GLY A N 1
ATOM 672 C CA . GLY A 1 88 ? -7.596 2.630 20.962 1.00 89.94 88 GLY A CA 1
ATOM 673 C C . GLY A 1 88 ? -6.688 1.413 20.767 1.00 89.94 88 GLY A C 1
ATOM 674 O O . GLY A 1 88 ? -6.382 0.719 21.733 1.00 89.94 88 GLY A O 1
ATOM 675 N N . ILE A 1 89 ? -6.294 1.126 19.524 1.00 88.06 89 ILE A N 1
ATOM 676 C CA . ILE A 1 89 ? -5.419 0.010 19.172 1.00 88.06 89 ILE A CA 1
ATOM 677 C C . ILE A 1 89 ? -3.985 0.531 19.126 1.00 88.06 89 ILE A C 1
ATOM 679 O O . ILE A 1 89 ? -3.656 1.406 18.323 1.00 88.06 89 ILE A O 1
ATOM 683 N N . GLU A 1 90 ? -3.119 -0.024 19.967 1.00 82.31 90 GLU A N 1
ATOM 684 C CA . GLU A 1 90 ? -1.688 0.252 19.883 1.00 82.31 90 GLU A CA 1
ATOM 685 C C . GLU A 1 90 ? -1.072 -0.484 18.691 1.00 82.31 90 GLU A C 1
ATOM 687 O O . GLU A 1 90 ? -1.334 -1.666 18.439 1.00 82.31 90 GLU A O 1
ATOM 692 N N . ARG A 1 91 ? -0.234 0.235 17.944 1.00 72.44 91 ARG A N 1
ATOM 693 C CA . ARG A 1 91 ? 0.594 -0.361 16.903 1.00 72.44 91 ARG A CA 1
ATOM 694 C C . ARG A 1 91 ? 1.719 -1.139 17.571 1.00 72.44 91 ARG A C 1
ATOM 696 O O . ARG A 1 91 ? 2.369 -0.623 18.479 1.00 72.44 91 ARG A O 1
ATOM 703 N N . ASP A 1 92 ? 1.992 -2.349 17.096 1.00 68.75 92 ASP A N 1
ATOM 704 C CA . ASP A 1 92 ? 3.167 -3.059 17.589 1.00 68.75 92 ASP A CA 1
ATOM 705 C C . ASP A 1 92 ? 4.437 -2.329 17.143 1.00 68.75 92 ASP A C 1
ATOM 707 O O . ASP A 1 92 ? 4.476 -1.780 16.035 1.00 68.75 92 ASP A O 1
ATOM 711 N N . PRO A 1 93 ? 5.498 -2.330 17.966 1.00 59.25 93 PRO A N 1
ATOM 712 C CA . PRO A 1 93 ? 6.789 -1.822 17.531 1.00 59.25 93 PRO A CA 1
ATOM 713 C C . PRO A 1 93 ? 7.189 -2.512 16.223 1.00 59.25 93 PRO A C 1
ATOM 715 O O . PRO A 1 93 ? 6.964 -3.716 16.069 1.00 59.25 93 PRO A O 1
ATOM 718 N N . ASP A 1 94 ? 7.738 -1.733 15.281 1.00 55.12 94 ASP A N 1
ATOM 719 C CA . ASP A 1 94 ? 8.095 -2.187 13.933 1.00 55.12 94 ASP A CA 1
ATOM 720 C C . ASP A 1 94 ? 8.725 -3.595 13.974 1.00 55.12 94 ASP A C 1
ATOM 722 O O . ASP A 1 94 ? 9.821 -3.787 14.500 1.00 55.12 94 ASP A O 1
ATOM 726 N N . GLY A 1 95 ? 8.002 -4.589 13.442 1.00 50.00 95 GLY A N 1
ATOM 727 C CA . GLY A 1 95 ? 8.427 -5.994 13.402 1.00 50.00 95 GLY A CA 1
ATOM 728 C C . GLY A 1 95 ? 7.793 -6.946 14.430 1.00 50.00 95 GLY A C 1
ATOM 729 O O . GLY A 1 95 ? 8.177 -8.116 14.438 1.00 50.00 95 GLY A O 1
ATOM 730 N N . SER A 1 96 ? 6.845 -6.506 15.273 1.00 50.56 96 SER A N 1
ATOM 731 C CA . SER A 1 96 ? 6.354 -7.302 16.417 1.00 50.56 96 SER A CA 1
ATOM 732 C C . SER A 1 96 ? 4.942 -7.919 16.325 1.00 50.56 96 SER A C 1
ATOM 734 O O . SER A 1 96 ? 4.532 -8.565 17.288 1.00 50.56 96 SER A O 1
ATOM 736 N N . THR A 1 97 ? 4.225 -7.894 15.199 1.00 44.69 97 THR A N 1
ATOM 737 C CA . THR A 1 97 ? 3.124 -8.863 14.985 1.00 44.69 97 THR A CA 1
ATOM 738 C C . THR A 1 97 ? 3.277 -9.612 13.675 1.00 44.69 97 THR A C 1
ATOM 740 O O . THR A 1 97 ? 3.449 -9.042 12.606 1.00 44.69 97 THR A O 1
ATOM 743 N N . LEU A 1 98 ? 3.244 -10.942 13.788 1.00 44.28 98 LEU A N 1
ATOM 744 C CA . LEU A 1 98 ? 3.309 -11.912 12.697 1.00 44.28 98 LEU A CA 1
ATOM 745 C C . LEU A 1 98 ? 4.594 -11.850 11.849 1.00 44.28 98 LEU A C 1
ATOM 747 O O . LEU A 1 98 ? 4.604 -11.425 10.693 1.00 44.28 98 LEU A O 1
ATOM 751 N N . GLY A 1 99 ? 5.665 -12.473 12.354 1.00 42.06 99 GLY A N 1
ATOM 752 C CA . GLY A 1 99 ? 6.908 -12.789 11.623 1.00 42.06 99 GLY A CA 1
ATOM 753 C C . GLY A 1 99 ? 6.765 -13.667 10.356 1.00 42.06 99 GLY A C 1
ATOM 754 O O . GLY A 1 99 ? 7.745 -14.251 9.888 1.00 42.06 99 GLY A O 1
ATOM 755 N N . ALA A 1 100 ? 5.566 -13.782 9.783 1.00 45.72 100 ALA A N 1
ATOM 756 C CA . ALA A 1 100 ? 5.285 -14.406 8.494 1.00 45.72 100 ALA A CA 1
ATOM 757 C C . ALA A 1 100 ? 4.989 -13.382 7.381 1.00 45.72 100 ALA A C 1
ATOM 759 O O . ALA A 1 100 ? 5.298 -13.657 6.223 1.00 45.72 100 AL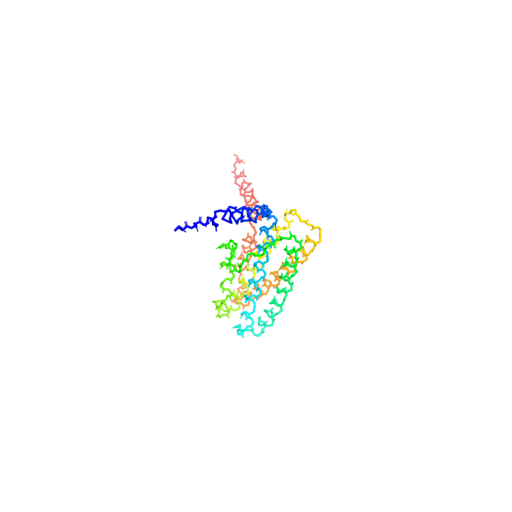A A O 1
ATOM 760 N N . VAL A 1 101 ? 4.486 -12.193 7.723 1.00 48.31 101 VAL A N 1
ATOM 761 C CA . VAL A 1 101 ? 3.966 -11.220 6.750 1.00 48.31 101 VAL A CA 1
ATOM 762 C C . VAL A 1 101 ? 5.077 -10.491 5.962 1.00 48.31 101 VAL A C 1
ATOM 764 O O . VAL A 1 101 ? 4.903 -10.122 4.803 1.00 48.31 101 VAL A O 1
ATOM 767 N N . HIS A 1 102 ? 6.288 -10.383 6.515 1.00 52.16 102 HIS A N 1
ATOM 768 C CA . HIS A 1 102 ? 7.325 -9.496 5.964 1.00 52.16 102 HIS A CA 1
ATOM 769 C C . HIS A 1 102 ? 8.318 -10.131 4.973 1.00 52.16 102 HIS A C 1
ATOM 771 O O . HIS A 1 102 ? 9.059 -9.420 4.293 1.00 52.16 102 HIS A O 1
ATOM 777 N N . ARG A 1 103 ? 8.366 -11.464 4.824 1.00 50.19 103 ARG A N 1
ATOM 778 C CA . ARG A 1 103 ? 9.383 -12.098 3.949 1.00 50.19 103 ARG A CA 1
ATOM 779 C C . ARG A 1 103 ? 9.158 -11.849 2.459 1.00 50.19 103 ARG A C 1
ATOM 781 O O . ARG A 1 103 ? 10.097 -11.943 1.677 1.00 50.19 103 ARG A O 1
ATOM 788 N N . VAL A 1 104 ? 7.932 -11.500 2.090 1.00 48.38 104 VAL A N 1
ATOM 789 C CA . VAL A 1 104 ? 7.541 -11.159 0.726 1.00 48.38 104 VAL A CA 1
ATOM 790 C C . VAL A 1 104 ? 8.181 -9.837 0.284 1.00 48.38 104 VAL A C 1
ATOM 792 O O . VAL A 1 104 ? 8.722 -9.786 -0.814 1.00 48.38 104 VAL A O 1
ATOM 795 N N . MET A 1 105 ? 8.192 -8.794 1.115 1.00 49.94 105 MET A N 1
ATOM 796 C CA . MET A 1 105 ? 8.683 -7.469 0.703 1.00 49.94 105 MET A CA 1
ATOM 797 C C . MET A 1 105 ? 10.199 -7.288 0.900 1.00 49.94 105 MET A C 1
ATOM 799 O O . MET A 1 105 ? 10.811 -6.470 0.215 1.00 49.94 105 MET A O 1
ATOM 803 N N . LEU A 1 106 ? 10.841 -8.077 1.776 1.00 48.97 106 LEU A N 1
ATOM 804 C CA . LEU A 1 106 ? 12.301 -8.045 1.995 1.00 48.97 106 LEU A CA 1
ATOM 805 C C . LEU A 1 106 ? 13.113 -8.224 0.696 1.00 48.97 106 LEU A C 1
ATOM 807 O O . LEU A 1 106 ? 14.212 -7.682 0.582 1.00 48.97 106 LEU A O 1
ATOM 811 N N . ASP A 1 107 ? 12.580 -8.917 -0.315 1.00 49.91 107 ASP A N 1
ATOM 812 C CA . ASP A 1 107 ? 13.272 -9.076 -1.601 1.00 49.91 107 ASP A CA 1
ATOM 813 C C . ASP A 1 107 ? 13.325 -7.762 -2.413 1.00 49.91 107 ASP A C 1
ATOM 815 O O . ASP A 1 107 ? 14.293 -7.524 -3.150 1.00 49.91 107 ASP A O 1
ATOM 819 N N . MET A 1 108 ? 12.369 -6.844 -2.199 1.00 50.34 108 MET A N 1
ATOM 820 C CA . MET A 1 108 ? 12.431 -5.481 -2.738 1.00 50.34 108 MET A CA 1
ATOM 821 C C . MET A 1 108 ? 13.533 -4.646 -2.075 1.00 50.34 108 MET A C 1
ATOM 823 O O . MET A 1 108 ? 14.071 -3.761 -2.721 1.00 50.34 108 MET A O 1
ATOM 827 N N . GLN A 1 109 ? 13.986 -4.947 -0.853 1.00 53.97 109 GLN A N 1
ATOM 828 C CA . GLN A 1 109 ? 14.945 -4.097 -0.121 1.00 53.97 109 GLN A CA 1
ATOM 829 C C . GLN A 1 109 ? 16.391 -4.090 -0.671 1.00 53.97 109 GLN A C 1
ATOM 831 O O . GLN A 1 109 ? 17.264 -3.442 -0.098 1.00 53.97 109 GLN A O 1
ATOM 836 N N . GLY A 1 110 ? 16.669 -4.755 -1.798 1.00 53.53 110 GLY A N 1
ATOM 837 C CA . GLY A 1 110 ? 17.937 -4.549 -2.514 1.00 53.53 110 GLY A CA 1
ATOM 838 C C . GLY A 1 110 ? 18.327 -5.634 -3.515 1.00 53.53 110 GLY A C 1
ATOM 839 O O . GLY A 1 110 ? 19.176 -5.408 -4.373 1.00 53.53 110 GLY A O 1
ATOM 840 N N . LYS A 1 111 ? 17.704 -6.820 -3.468 1.00 56.81 111 LYS A N 1
ATOM 841 C CA . LYS A 1 111 ? 18.065 -7.927 -4.374 1.00 56.81 111 LYS A CA 1
ATOM 842 C C . LYS A 1 111 ? 17.351 -7.872 -5.720 1.00 56.81 111 LYS A C 1
ATOM 844 O O . LYS A 1 111 ? 17.782 -8.568 -6.640 1.00 56.81 111 LYS A O 1
ATOM 849 N N . VAL A 1 112 ? 16.257 -7.120 -5.840 1.00 64.38 112 VAL A N 1
ATOM 850 C CA . VAL A 1 112 ? 15.380 -7.133 -7.022 1.00 64.38 112 VAL A CA 1
ATOM 851 C C . VAL A 1 112 ? 15.688 -6.019 -8.018 1.00 64.38 112 VAL A C 1
ATOM 853 O O . VAL A 1 112 ? 15.747 -6.301 -9.214 1.00 64.38 112 VAL A O 1
ATOM 856 N N . PHE A 1 113 ? 15.982 -4.801 -7.557 1.00 63.59 113 PHE A N 1
ATOM 857 C CA . PHE A 1 113 ? 16.121 -3.626 -8.431 1.00 63.59 113 PHE A CA 1
ATOM 858 C C . PHE A 1 113 ? 17.330 -3.648 -9.385 1.00 63.59 113 PHE A C 1
ATOM 860 O O . PHE A 1 113 ? 17.380 -2.841 -10.308 1.00 63.59 113 PHE A O 1
ATOM 867 N N . GLY A 1 114 ? 18.250 -4.609 -9.228 1.00 61.12 114 GLY A N 1
ATOM 868 C CA . GLY A 1 114 ? 19.364 -4.864 -10.152 1.00 61.12 114 GLY A CA 1
ATOM 869 C C . GLY A 1 114 ? 19.202 -6.090 -11.065 1.00 61.12 114 GLY A C 1
ATOM 870 O O . GLY A 1 114 ? 20.124 -6.408 -11.806 1.00 61.12 114 GLY A O 1
ATOM 871 N N . ARG A 1 115 ? 18.075 -6.819 -11.013 1.00 66.69 115 ARG A N 1
ATOM 872 C CA . ARG A 1 115 ? 17.898 -8.111 -11.717 1.00 66.69 115 ARG A CA 1
ATOM 873 C C . ARG A 1 115 ? 16.966 -8.055 -12.936 1.00 66.69 115 ARG A C 1
ATOM 875 O O . ARG A 1 115 ? 16.344 -9.056 -13.282 1.00 66.69 115 ARG A O 1
ATOM 882 N N . GLY A 1 116 ? 16.894 -6.893 -13.582 1.00 78.06 116 GLY A N 1
ATOM 883 C CA . GLY A 1 116 ? 16.127 -6.674 -14.811 1.00 78.06 116 GLY A CA 1
ATOM 884 C C . GLY A 1 116 ? 14.679 -6.239 -14.573 1.00 78.06 116 GLY A C 1
ATOM 885 O O . GLY A 1 116 ? 14.032 -6.643 -13.603 1.00 78.06 116 GLY A O 1
ATOM 886 N N . ARG A 1 117 ? 14.167 -5.404 -15.485 1.00 85.69 117 ARG A N 1
ATOM 887 C CA . ARG A 1 117 ? 12.860 -4.733 -15.378 1.00 85.69 117 ARG A CA 1
ATOM 888 C C . ARG A 1 117 ? 11.704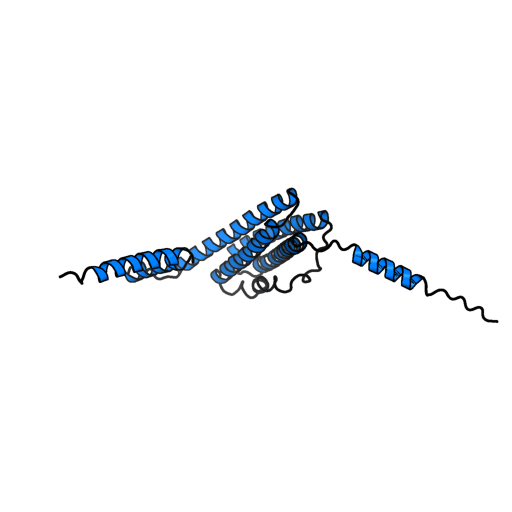 -5.709 -15.142 1.00 85.69 117 ARG A C 1
ATOM 890 O O . ARG A 1 117 ? 10.945 -5.509 -14.203 1.00 85.69 117 ARG A O 1
ATOM 897 N N . ALA A 1 118 ? 11.602 -6.789 -15.917 1.00 86.12 118 ALA A N 1
ATOM 898 C CA . ALA A 1 118 ? 10.512 -7.762 -15.781 1.00 86.12 118 ALA A CA 1
ATOM 899 C C . ALA A 1 118 ? 10.465 -8.421 -14.390 1.00 86.12 118 ALA A C 1
ATOM 901 O O . ALA A 1 118 ? 9.391 -8.625 -13.828 1.00 86.12 118 ALA A O 1
ATOM 902 N N . ARG A 1 119 ? 11.629 -8.706 -13.784 1.00 84.19 119 ARG A N 1
ATOM 903 C CA . ARG A 1 119 ? 11.677 -9.230 -12.412 1.00 84.19 119 ARG A CA 1
ATOM 904 C C . ARG A 1 119 ? 11.182 -8.192 -11.412 1.00 84.19 119 ARG A C 1
ATOM 906 O O . ARG A 1 119 ? 10.433 -8.545 -10.514 1.00 84.19 119 ARG A O 1
ATOM 913 N N . VAL A 1 120 ? 11.567 -6.929 -11.586 1.00 85.25 120 VAL A N 1
ATOM 914 C CA . VAL A 1 120 ? 11.079 -5.838 -10.737 1.00 85.25 120 VAL A CA 1
ATOM 915 C C . VAL A 1 120 ? 9.558 -5.710 -10.827 1.00 85.25 120 VAL A C 1
ATOM 917 O O . VAL A 1 120 ? 8.900 -5.681 -9.792 1.00 85.25 120 VAL A O 1
ATOM 920 N N . LEU A 1 121 ? 8.997 -5.693 -12.039 1.00 89.12 121 LEU A N 1
ATOM 921 C CA . LEU A 1 121 ? 7.549 -5.603 -12.247 1.00 89.12 121 LEU A CA 1
ATOM 922 C C . LEU A 1 121 ? 6.809 -6.785 -11.598 1.00 89.12 121 LEU A C 1
ATOM 924 O O . LEU A 1 121 ? 5.841 -6.560 -10.878 1.00 89.12 121 LEU A O 1
ATOM 928 N N . ARG A 1 122 ? 7.302 -8.024 -11.759 1.00 88.06 122 ARG A N 1
ATOM 929 C CA . ARG A 1 122 ? 6.723 -9.213 -11.101 1.00 88.06 122 ARG A CA 1
ATOM 930 C C . ARG A 1 122 ? 6.678 -9.097 -9.582 1.00 88.06 122 ARG A C 1
ATOM 932 O O . ARG A 1 122 ? 5.676 -9.461 -8.976 1.00 88.06 122 ARG A O 1
ATOM 939 N N . GLU A 1 123 ? 7.744 -8.595 -8.967 1.00 85.88 123 GLU A N 1
ATOM 940 C CA . GLU A 1 123 ? 7.777 -8.435 -7.512 1.00 85.88 123 GLU A CA 1
ATOM 941 C C . GLU A 1 123 ? 6.835 -7.337 -7.025 1.00 85.88 123 GLU A C 1
ATOM 943 O O . GLU A 1 123 ? 6.207 -7.510 -5.985 1.00 85.88 123 GLU A O 1
ATOM 948 N N . VAL A 1 124 ? 6.674 -6.254 -7.794 1.00 89.00 124 VAL A N 1
ATOM 949 C CA . VAL A 1 124 ? 5.650 -5.242 -7.505 1.00 89.00 124 VAL A CA 1
ATOM 950 C C . VAL A 1 124 ? 4.261 -5.875 -7.554 1.00 89.00 124 VAL A C 1
ATOM 952 O O . VAL A 1 124 ? 3.537 -5.801 -6.570 1.00 89.00 124 VAL A O 1
ATOM 955 N N . VAL A 1 125 ? 3.906 -6.565 -8.645 1.00 91.75 125 VAL A N 1
ATOM 956 C CA . VAL A 1 125 ? 2.596 -7.232 -8.785 1.00 91.75 125 VAL A CA 1
ATOM 957 C C . VAL A 1 125 ? 2.334 -8.190 -7.625 1.00 91.75 125 VAL A C 1
ATOM 959 O O . VAL A 1 125 ? 1.247 -8.188 -7.050 1.00 91.75 125 VAL A O 1
ATOM 962 N N . ARG A 1 126 ? 3.337 -8.984 -7.243 1.00 88.44 126 ARG A N 1
ATOM 963 C CA . ARG A 1 126 ? 3.227 -9.935 -6.137 1.00 88.44 126 ARG A CA 1
ATOM 964 C C . ARG A 1 126 ? 3.045 -9.237 -4.786 1.00 88.44 126 ARG A C 1
ATOM 966 O O . ARG A 1 126 ? 2.211 -9.672 -4.002 1.00 88.44 126 ARG A O 1
ATOM 973 N N . GLY A 1 127 ? 3.804 -8.176 -4.509 1.00 86.81 127 GLY A N 1
ATOM 974 C CA . GLY A 1 127 ? 3.665 -7.396 -3.275 1.00 86.81 127 GLY A CA 1
ATOM 975 C C . GLY A 1 127 ? 2.304 -6.706 -3.173 1.00 86.81 127 GLY A C 1
ATOM 976 O O . GLY A 1 127 ? 1.662 -6.751 -2.127 1.00 86.81 127 GLY A O 1
ATOM 977 N N . GLU A 1 128 ? 1.831 -6.140 -4.282 1.00 92.38 128 GLU A N 1
ATOM 978 C CA . GLU A 1 128 ? 0.518 -5.502 -4.377 1.00 92.38 128 GLU A CA 1
ATOM 979 C C . GLU A 1 128 ? -0.630 -6.504 -4.193 1.00 92.38 128 GLU A C 1
ATOM 981 O O . GLU A 1 128 ? -1.592 -6.191 -3.503 1.00 92.38 128 GLU A O 1
ATOM 986 N N . ALA A 1 129 ? -0.509 -7.725 -4.727 1.00 92.19 129 ALA A N 1
ATOM 987 C CA . ALA A 1 129 ? -1.493 -8.786 -4.512 1.00 92.19 129 ALA A CA 1
ATOM 988 C C . ALA A 1 129 ? -1.597 -9.208 -3.037 1.00 92.19 129 ALA A C 1
ATOM 990 O O . ALA A 1 129 ? -2.700 -9.394 -2.538 1.00 92.19 129 ALA A O 1
ATOM 991 N N . VAL A 1 130 ? -0.467 -9.310 -2.327 1.00 90.00 130 VAL A N 1
ATOM 992 C CA . VAL A 1 130 ? -0.469 -9.646 -0.892 1.00 90.00 130 VAL A CA 1
ATOM 993 C C . VAL A 1 130 ? -1.096 -8.526 -0.058 1.00 90.00 130 VAL A C 1
ATOM 995 O O . VAL A 1 130 ? -1.847 -8.795 0.874 1.00 90.00 130 VAL A O 1
ATOM 998 N N . LEU A 1 131 ? -0.826 -7.261 -0.388 1.00 92.25 131 LEU A N 1
ATOM 999 C CA . LEU A 1 131 ? -1.486 -6.145 0.290 1.00 92.25 131 LEU A CA 1
ATOM 1000 C C . LEU A 1 131 ? -2.990 -6.089 -0.032 1.00 92.25 131 LEU A C 1
ATOM 1002 O O . LEU A 1 131 ? -3.781 -5.747 0.840 1.00 92.25 131 LEU A O 1
ATOM 1006 N N . GLU A 1 132 ? -3.394 -6.417 -1.260 1.00 95.88 132 GLU A N 1
ATOM 1007 C CA . GLU A 1 132 ? -4.808 -6.535 -1.638 1.00 95.88 132 GLU A CA 1
ATOM 1008 C C . GLU A 1 132 ? -5.525 -7.608 -0.806 1.00 95.88 132 GLU A C 1
ATOM 1010 O O . GLU A 1 132 ? -6.576 -7.316 -0.247 1.00 95.88 132 GLU A O 1
ATOM 1015 N N . GLU A 1 133 ? -4.912 -8.782 -0.625 1.00 93.62 133 GLU A N 1
ATOM 1016 C CA . GLU A 1 133 ? -5.431 -9.858 0.235 1.00 93.62 133 GLU A CA 1
ATOM 1017 C C . GLU A 1 133 ? -5.586 -9.402 1.695 1.00 93.62 133 GLU A C 1
ATOM 1019 O O . GLU A 1 133 ? -6.644 -9.583 2.290 1.00 93.62 133 GLU A O 1
ATOM 1024 N N . ALA A 1 134 ? -4.600 -8.686 2.249 1.00 92.69 134 ALA A N 1
ATOM 1025 C CA . ALA A 1 134 ? -4.718 -8.112 3.592 1.00 92.69 134 ALA A CA 1
ATOM 1026 C C . ALA A 1 134 ? -5.876 -7.097 3.710 1.00 92.69 134 ALA A C 1
ATOM 1028 O O . ALA A 1 134 ? -6.505 -6.979 4.765 1.00 92.69 134 ALA A O 1
ATOM 1029 N N . TYR A 1 135 ? -6.172 -6.354 2.635 1.00 97.44 135 TYR A N 1
ATOM 1030 C CA . TYR A 1 135 ? -7.351 -5.489 2.585 1.00 97.44 135 TYR A CA 1
ATOM 1031 C C . TYR A 1 135 ? -8.659 -6.285 2.518 1.00 97.44 135 TYR A C 1
ATOM 1033 O O . TYR A 1 135 ? -9.633 -5.870 3.146 1.00 97.44 135 TYR A O 1
ATOM 1041 N N . ASP A 1 136 ? -8.703 -7.388 1.771 1.00 97.06 136 ASP A N 1
ATOM 1042 C CA . ASP A 1 136 ? -9.872 -8.271 1.720 1.00 97.06 136 ASP A CA 1
ATOM 1043 C C . ASP A 1 136 ? -10.166 -8.869 3.105 1.00 97.06 136 ASP A C 1
ATOM 1045 O O . ASP A 1 136 ? -11.308 -8.790 3.569 1.00 97.06 136 ASP A O 1
ATOM 1049 N N . ASP A 1 137 ? -9.132 -9.347 3.804 1.00 94.06 137 ASP A N 1
ATOM 1050 C CA . ASP A 1 137 ? -9.236 -9.904 5.156 1.00 94.06 137 ASP A CA 1
ATOM 1051 C C . ASP A 1 137 ? -9.822 -8.885 6.143 1.00 94.06 137 ASP A C 1
ATOM 1053 O O . ASP A 1 137 ? -10.838 -9.141 6.789 1.00 94.06 137 ASP A O 1
ATOM 1057 N N . VAL A 1 138 ? -9.251 -7.676 6.224 1.00 95.56 138 VAL A N 1
ATOM 1058 C CA . VAL A 1 138 ? -9.752 -6.649 7.157 1.00 95.56 138 VAL A CA 1
ATOM 1059 C C . VAL A 1 138 ? -11.155 -6.149 6.786 1.00 95.56 138 VAL A C 1
ATOM 1061 O O . VAL A 1 138 ? -11.908 -5.699 7.649 1.00 95.56 138 VAL A O 1
ATOM 1064 N N . LEU A 1 139 ? -11.542 -6.200 5.506 1.00 97.38 139 LEU A N 1
ATOM 1065 C CA . LEU A 1 139 ? -12.868 -5.774 5.048 1.00 97.38 139 LEU A CA 1
ATOM 1066 C C . LEU A 1 139 ? -13.962 -6.820 5.304 1.00 97.38 139 LEU A C 1
ATOM 1068 O O . LEU A 1 139 ? -15.143 -6.441 5.323 1.00 97.38 139 LEU A O 1
ATOM 1072 N N . ALA A 1 140 ? -13.588 -8.086 5.513 1.00 95.94 140 ALA A N 1
ATOM 1073 C CA . ALA A 1 140 ? -14.492 -9.149 5.949 1.00 95.94 140 ALA A CA 1
ATOM 1074 C C . ALA A 1 140 ? -14.932 -8.977 7.415 1.00 95.94 140 ALA A C 1
ATOM 1076 O O . ALA A 1 140 ? -16.018 -9.418 7.790 1.00 95.94 140 ALA A O 1
ATOM 1077 N N . GLU A 1 141 ? -14.132 -8.274 8.215 1.00 94.25 141 GLU A N 1
ATOM 1078 C CA . GLU A 1 141 ? -14.369 -8.048 9.638 1.00 94.25 141 GLU A CA 1
ATOM 1079 C C . GLU A 1 141 ? -15.446 -6.983 9.930 1.00 94.25 141 GLU A C 1
ATOM 1081 O O . GLU A 1 141 ? -15.841 -6.157 9.089 1.00 94.25 141 GLU A O 1
ATOM 1086 N N . GLU A 1 142 ? -15.941 -6.971 11.169 1.00 92.38 142 GLU A N 1
ATOM 1087 C CA . GLU A 1 142 ? -16.830 -5.919 11.666 1.00 92.38 142 GLU A CA 1
ATOM 1088 C C . GLU A 1 142 ? -16.028 -4.671 12.057 1.00 92.38 142 GLU A C 1
ATOM 1090 O O . GLU A 1 142 ? -15.202 -4.684 12.965 1.00 92.38 142 GLU A O 1
ATOM 1095 N N . LEU A 1 143 ? -16.280 -3.566 11.351 1.00 91.50 143 LEU A N 1
ATOM 1096 C CA . LEU A 1 143 ? -15.574 -2.295 11.508 1.00 91.50 143 LEU A CA 1
ATOM 1097 C C . LEU A 1 143 ? -16.556 -1.126 11.389 1.00 91.50 143 LEU A C 1
ATOM 1099 O O . LEU A 1 143 ? -17.540 -1.238 10.642 1.00 91.50 143 LEU A O 1
ATOM 1103 N N . PRO A 1 144 ? -16.264 0.017 12.036 1.00 94.19 144 PRO A N 1
ATOM 1104 C CA . PRO A 1 144 ? -17.006 1.254 11.831 1.00 94.19 144 PRO A CA 1
ATOM 1105 C C . PRO A 1 144 ? -17.119 1.644 10.351 1.00 94.19 144 PRO A C 1
ATOM 1107 O O . PRO A 1 144 ? -16.229 1.382 9.536 1.00 94.19 144 PRO A O 1
ATOM 1110 N N . SER A 1 145 ? -18.235 2.279 9.986 1.00 94.06 145 SER A N 1
ATOM 1111 C CA . SER A 1 145 ? -18.543 2.602 8.586 1.00 94.06 145 SER A CA 1
ATOM 1112 C C . SER A 1 145 ? -17.502 3.520 7.935 1.00 94.06 145 SER A C 1
ATOM 1114 O O . SER A 1 145 ? -17.219 3.376 6.745 1.00 94.06 145 SER A O 1
ATOM 1116 N N . ASP A 1 146 ? -16.942 4.463 8.690 1.00 92.94 146 ASP A N 1
ATOM 1117 C CA . ASP A 1 146 ? -15.898 5.379 8.230 1.00 92.94 146 ASP A CA 1
ATOM 1118 C C . ASP A 1 146 ? -14.578 4.636 7.961 1.00 92.94 146 ASP A C 1
ATOM 1120 O O . ASP A 1 146 ? -13.979 4.811 6.896 1.00 92.94 146 ASP A O 1
ATOM 1124 N N . ALA A 1 147 ? -14.185 3.722 8.854 1.00 95.62 147 ALA A N 1
ATOM 1125 C CA . ALA A 1 147 ? -13.041 2.835 8.657 1.00 95.62 147 ALA A CA 1
ATOM 1126 C C . ALA A 1 147 ? -13.218 1.971 7.397 1.00 95.62 147 ALA A C 1
ATOM 1128 O O . ALA A 1 147 ? -12.356 1.979 6.515 1.00 95.62 147 ALA A O 1
ATOM 1129 N N . LYS A 1 148 ? -14.377 1.308 7.235 1.00 97.12 148 LYS A N 1
ATOM 1130 C CA . LYS A 1 148 ? -14.676 0.509 6.030 1.00 97.12 148 LYS A CA 1
ATOM 1131 C C . LYS A 1 148 ? -14.616 1.342 4.751 1.00 97.12 148 LYS A C 1
ATOM 1133 O O . LYS A 1 148 ? -14.147 0.850 3.725 1.00 97.12 148 LYS A O 1
ATOM 1138 N N . GLN A 1 149 ? -15.094 2.587 4.771 1.00 97.94 149 GLN A N 1
ATOM 1139 C CA . GLN A 1 149 ? -15.059 3.456 3.593 1.00 97.94 149 GLN A CA 1
ATOM 1140 C C . GLN A 1 149 ? -13.621 3.803 3.182 1.00 97.94 149 GLN A C 1
ATOM 1142 O O . GLN A 1 149 ? -13.296 3.736 1.991 1.00 97.94 149 GLN A O 1
ATOM 1147 N N . THR A 1 150 ? -12.766 4.132 4.152 1.00 98.38 150 THR A N 1
ATOM 1148 C CA . THR A 1 150 ? -11.339 4.401 3.928 1.00 98.38 150 THR A CA 1
ATOM 1149 C C . THR A 1 150 ? -10.610 3.172 3.396 1.00 98.38 150 THR A C 1
ATOM 1151 O O . THR A 1 150 ? -10.011 3.242 2.322 1.00 98.38 150 THR A O 1
ATOM 1154 N N . LEU A 1 151 ? -10.770 2.017 4.044 1.00 98.44 151 LEU A N 1
ATOM 1155 C CA . LEU A 1 151 ? -10.129 0.769 3.623 1.00 98.44 151 LEU A CA 1
ATOM 1156 C C . LEU A 1 151 ? -10.585 0.330 2.222 1.00 98.44 151 LEU A C 1
ATOM 1158 O O . LEU A 1 151 ? -9.759 -0.022 1.386 1.00 98.44 151 LEU A O 1
ATOM 1162 N N . LYS A 1 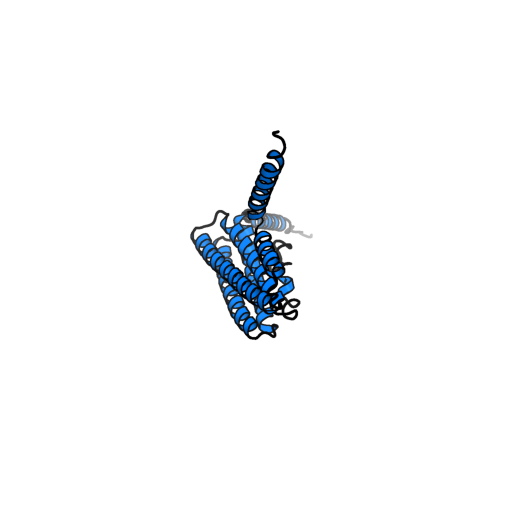152 ? -11.878 0.461 1.885 1.00 98.69 152 LYS A N 1
ATOM 1163 C CA . LYS A 1 152 ? -12.378 0.189 0.522 1.00 98.69 152 LYS A CA 1
ATOM 1164 C C . LYS A 1 152 ? -11.771 1.118 -0.530 1.00 98.69 152 LYS A C 1
ATOM 1166 O O . LYS A 1 152 ? -11.593 0.705 -1.677 1.00 98.69 152 LYS A O 1
ATOM 1171 N N . ARG A 1 153 ? -11.516 2.387 -0.190 1.00 98.69 153 ARG A N 1
ATOM 1172 C CA . ARG A 1 153 ? -10.845 3.332 -1.096 1.00 98.69 153 ARG A CA 1
ATOM 1173 C C . ARG A 1 153 ? -9.409 2.887 -1.347 1.00 98.69 153 ARG A C 1
ATOM 1175 O O . ARG A 1 153 ? -9.013 2.831 -2.509 1.00 98.69 153 ARG A O 1
ATOM 1182 N N . HIS A 1 154 ? -8.668 2.551 -0.294 1.00 98.69 154 HIS A N 1
ATOM 1183 C CA . HIS A 1 154 ? -7.297 2.058 -0.423 1.00 98.69 154 HIS A CA 1
ATOM 1184 C C . HIS A 1 154 ? -7.230 0.759 -1.218 1.00 98.69 154 HIS A C 1
ATOM 1186 O O . HIS A 1 154 ? -6.463 0.684 -2.171 1.00 98.69 154 HIS A O 1
ATOM 1192 N N . HIS A 1 155 ? -8.095 -0.207 -0.907 1.00 98.75 155 HIS A N 1
ATOM 1193 C CA . HIS A 1 155 ? -8.182 -1.489 -1.601 1.00 98.75 155 HIS A CA 1
ATOM 1194 C C . HIS A 1 155 ? -8.296 -1.317 -3.125 1.00 98.75 155 HIS A C 1
ATOM 1196 O O . HIS A 1 155 ? -7.497 -1.859 -3.885 1.00 98.75 155 HIS A O 1
ATOM 1202 N N . ARG A 1 156 ? -9.213 -0.455 -3.595 1.00 98.69 156 ARG A N 1
ATOM 1203 C CA . ARG A 1 156 ? -9.338 -0.143 -5.033 1.00 98.69 156 ARG A CA 1
ATOM 1204 C C . ARG A 1 156 ? -8.063 0.457 -5.624 1.00 98.69 156 ARG A C 1
ATOM 1206 O O . ARG A 1 156 ? -7.733 0.182 -6.772 1.00 98.69 156 ARG A O 1
ATOM 1213 N N . GLN A 1 157 ? -7.371 1.302 -4.865 1.00 98.56 157 GLN A N 1
ATOM 1214 C CA . GLN A 1 157 ? -6.134 1.934 -5.312 1.00 98.56 157 GLN A CA 1
ATOM 1215 C C . GLN A 1 157 ? -4.961 0.945 -5.381 1.00 98.56 157 GLN A C 1
ATOM 1217 O O . GLN A 1 157 ? -4.150 1.067 -6.295 1.00 98.56 157 GLN A O 1
ATOM 1222 N N . VAL A 1 158 ? -4.875 -0.007 -4.448 1.00 97.62 158 VAL A N 1
ATOM 1223 C CA . VAL A 1 158 ? -3.886 -1.103 -4.438 1.00 97.62 158 VAL A CA 1
ATOM 1224 C C . VAL A 1 158 ? -4.104 -2.002 -5.647 1.00 97.62 158 VAL A C 1
ATOM 1226 O O . VAL A 1 158 ? -3.201 -2.168 -6.463 1.00 97.62 158 VAL A O 1
ATOM 1229 N N . ARG A 1 159 ? -5.343 -2.460 -5.843 1.00 98.12 159 ARG A N 1
ATOM 1230 C CA . ARG A 1 159 ? -5.728 -3.278 -6.993 1.00 98.12 159 ARG A CA 1
ATOM 1231 C C . ARG A 1 159 ? -5.415 -2.601 -8.327 1.00 98.12 159 ARG A C 1
ATOM 1233 O O . ARG A 1 159 ? -4.818 -3.210 -9.207 1.00 98.12 159 ARG A O 1
ATOM 1240 N N . ALA A 1 160 ? -5.744 -1.315 -8.465 1.00 98.19 160 ALA A N 1
ATOM 1241 C CA . ALA A 1 160 ? -5.421 -0.556 -9.672 1.00 98.19 160 ALA A CA 1
ATOM 1242 C C . ALA A 1 160 ? -3.904 -0.469 -9.927 1.00 98.19 160 ALA A C 1
ATOM 1244 O O . ALA A 1 160 ? -3.470 -0.519 -11.077 1.00 98.19 160 ALA A O 1
ATOM 1245 N N . THR A 1 161 ? -3.086 -0.365 -8.873 1.00 96.50 161 THR A N 1
ATOM 1246 C CA . THR A 1 161 ? -1.623 -0.437 -8.998 1.00 96.50 161 THR A CA 1
ATOM 1247 C C . THR A 1 161 ? -1.183 -1.820 -9.471 1.00 96.50 161 THR A C 1
ATOM 1249 O O . THR A 1 161 ? -0.425 -1.898 -10.437 1.00 96.50 161 THR A O 1
ATOM 1252 N N . ARG A 1 162 ? -1.674 -2.898 -8.843 1.00 96.25 162 ARG A N 1
ATOM 1253 C CA . ARG A 1 162 ? -1.368 -4.281 -9.240 1.00 96.25 162 ARG A CA 1
ATOM 1254 C C . ARG A 1 162 ? -1.658 -4.507 -10.721 1.00 96.25 162 ARG A C 1
ATOM 1256 O O . ARG A 1 162 ? -0.775 -4.931 -11.462 1.00 96.25 162 ARG A O 1
ATOM 1263 N N . ASP A 1 163 ? -2.875 -4.176 -11.144 1.00 97.62 163 ASP A N 1
ATOM 1264 C CA . ASP A 1 163 ? -3.357 -4.411 -12.505 1.00 97.62 163 ASP A CA 1
ATOM 1265 C C . ASP A 1 163 ? -2.532 -3.606 -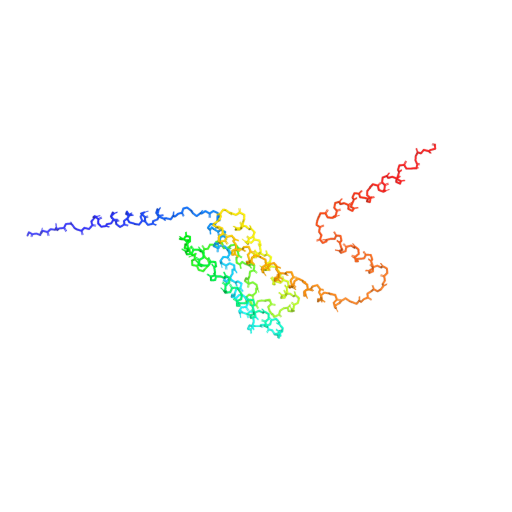13.530 1.00 97.62 163 ASP A C 1
ATOM 1267 O O . ASP A 1 163 ? -2.168 -4.118 -14.588 1.00 97.62 163 ASP A O 1
ATOM 1271 N N . ARG A 1 164 ? -2.138 -2.372 -13.187 1.00 96.44 164 ARG A N 1
ATOM 1272 C CA . ARG A 1 164 ? -1.273 -1.537 -14.032 1.00 96.44 164 ARG A CA 1
ATOM 1273 C C . ARG A 1 164 ? 0.132 -2.119 -14.207 1.00 96.44 164 ARG A C 1
ATOM 1275 O O . ARG A 1 164 ? 0.655 -2.116 -15.317 1.00 96.44 164 ARG A O 1
ATOM 1282 N N . TYR A 1 165 ? 0.753 -2.609 -13.135 1.00 93.69 165 TYR A N 1
ATOM 1283 C CA . TYR A 1 165 ? 2.080 -3.230 -13.219 1.00 93.69 165 TYR A CA 1
ATOM 1284 C C . TYR A 1 165 ? 2.047 -4.596 -13.910 1.00 93.69 165 TYR A C 1
ATOM 1286 O O . TYR A 1 165 ? 3.017 -4.950 -14.579 1.00 93.69 165 TYR A O 1
ATOM 1294 N N . ALA A 1 166 ? 0.945 -5.340 -13.783 1.00 93.12 166 ALA A N 1
ATOM 1295 C CA . ALA A 1 166 ? 0.728 -6.577 -14.525 1.00 93.12 166 ALA A CA 1
ATOM 1296 C C . ALA A 1 166 ? 0.646 -6.301 -16.034 1.00 93.12 166 ALA A C 1
ATOM 1298 O O . ALA A 1 166 ? 1.355 -6.941 -16.802 1.00 93.12 166 ALA A O 1
ATOM 1299 N N . ALA A 1 167 ? -0.092 -5.267 -16.449 1.00 94.25 167 ALA A N 1
ATOM 1300 C CA . ALA A 1 167 ? -0.138 -4.857 -17.854 1.00 94.25 167 ALA A CA 1
ATOM 1301 C C . ALA A 1 167 ? 1.253 -4.475 -18.405 1.00 94.25 167 ALA A C 1
ATOM 1303 O O . ALA A 1 167 ? 1.632 -4.916 -19.485 1.00 94.25 167 ALA A O 1
ATOM 1304 N N . MET A 1 168 ? 2.062 -3.731 -17.635 1.00 91.56 168 MET A N 1
ATOM 1305 C CA . MET A 1 168 ? 3.446 -3.407 -18.026 1.00 91.56 168 MET A CA 1
ATOM 1306 C C . MET A 1 168 ? 4.350 -4.640 -18.156 1.00 91.56 168 MET A C 1
ATOM 1308 O O . MET A 1 168 ? 5.344 -4.600 -18.883 1.00 91.56 168 MET A O 1
ATOM 1312 N N . LEU A 1 169 ? 4.076 -5.692 -17.381 1.00 88.50 169 LEU A N 1
ATOM 1313 C CA . LEU A 1 169 ? 4.819 -6.945 -17.448 1.00 88.50 169 LEU A CA 1
ATOM 1314 C C . LEU A 1 169 ? 4.458 -7.713 -18.721 1.00 88.50 169 LEU A C 1
ATOM 1316 O O . LEU A 1 169 ? 5.368 -8.143 -19.425 1.00 88.50 169 LEU A O 1
ATOM 1320 N N . ASP A 1 170 ? 3.164 -7.821 -19.026 1.00 85.62 170 ASP A N 1
ATOM 1321 C CA . ASP A 1 170 ? 2.659 -8.513 -20.215 1.00 85.62 170 ASP A CA 1
ATOM 1322 C C . ASP A 1 170 ? 3.193 -7.866 -21.507 1.00 85.62 170 ASP A C 1
ATOM 1324 O O . ASP A 1 170 ? 3.733 -8.558 -22.369 1.00 85.62 170 ASP A O 1
ATOM 1328 N N . GLU A 1 171 ? 3.173 -6.528 -21.595 1.00 79.62 171 GLU A N 1
ATOM 1329 C CA . GLU A 1 171 ? 3.752 -5.775 -22.723 1.00 79.62 171 GLU A CA 1
ATOM 1330 C C . GLU A 1 171 ? 5.253 -6.054 -22.930 1.00 79.62 171 GLU A C 1
ATOM 1332 O O . GLU A 1 171 ? 5.757 -6.012 -24.054 1.00 79.62 171 GLU A O 1
ATOM 1337 N N . GLY A 1 172 ? 5.986 -6.331 -21.847 1.00 64.25 172 GLY A N 1
ATOM 1338 C CA . GLY A 1 172 ? 7.414 -6.636 -21.888 1.00 64.25 172 GLY A CA 1
ATOM 1339 C C . GLY A 1 172 ? 7.735 -8.076 -22.297 1.00 64.25 172 GLY A C 1
ATOM 1340 O O . GLY A 1 172 ? 8.802 -8.311 -22.861 1.00 64.25 172 GLY A O 1
ATOM 1341 N N . GLU A 1 173 ? 6.841 -9.035 -22.035 1.00 59.44 173 GLU A N 1
ATOM 1342 C CA . GLU A 1 173 ? 7.024 -10.446 -22.411 1.00 59.44 173 GLU A CA 1
ATOM 1343 C C . GLU A 1 173 ? 6.766 -10.697 -23.908 1.00 59.44 173 GLU A C 1
ATOM 1345 O O . GLU A 1 173 ? 7.381 -11.588 -24.500 1.00 59.44 173 GLU A O 1
ATOM 1350 N N . ASP A 1 174 ? 5.919 -9.882 -24.542 1.00 49.31 174 ASP A N 1
ATOM 1351 C CA . ASP A 1 174 ? 5.607 -9.985 -25.973 1.00 49.31 174 ASP A CA 1
ATOM 1352 C C . ASP A 1 174 ? 6.725 -9.437 -26.886 1.00 49.31 174 ASP A C 1
ATOM 1354 O O . ASP A 1 174 ? 6.800 -9.796 -28.062 1.00 49.31 174 ASP A O 1
ATOM 1358 N N . ALA A 1 175 ? 7.632 -8.607 -26.358 1.00 50.62 175 ALA A N 1
ATOM 1359 C CA . ALA A 1 175 ? 8.711 -7.979 -27.127 1.00 50.62 175 ALA A CA 1
ATOM 1360 C C . ALA A 1 175 ? 9.953 -8.875 -27.341 1.00 50.62 175 ALA A C 1
ATOM 1362 O O . ALA A 1 175 ? 10.788 -8.564 -28.191 1.00 50.62 175 ALA A O 1
ATOM 1363 N N . GLU A 1 176 ? 10.088 -9.979 -26.595 1.00 45.31 176 GLU A N 1
ATOM 1364 C CA . GLU A 1 176 ? 11.258 -10.879 -26.639 1.00 45.31 176 GLU A CA 1
ATOM 1365 C C . GLU A 1 176 ? 11.038 -12.175 -27.440 1.00 45.31 176 GLU A C 1
ATOM 1367 O O . GLU A 1 176 ? 11.979 -12.951 -27.623 1.00 45.31 176 GLU A O 1
ATOM 1372 N N . GLN A 1 177 ? 9.832 -12.433 -27.960 1.00 41.25 177 GLN A N 1
ATOM 1373 C CA . GLN A 1 177 ? 9.598 -13.632 -28.769 1.00 41.25 177 GLN A CA 1
ATOM 1374 C C . GLN A 1 177 ? 9.839 -13.358 -30.259 1.00 41.25 177 GLN A C 1
ATOM 1376 O O . GLN A 1 177 ? 9.197 -12.469 -30.824 1.00 41.25 177 GLN A O 1
ATOM 1381 N N . PRO A 1 178 ? 10.707 -14.129 -30.952 1.00 44.69 178 PRO A N 1
ATOM 1382 C CA . PRO A 1 178 ? 10.712 -14.104 -32.405 1.00 44.69 178 PRO A CA 1
ATOM 1383 C C . PRO A 1 178 ? 9.315 -14.527 -32.864 1.00 44.69 178 PRO A C 1
ATOM 1385 O O . PRO A 1 178 ? 8.827 -15.591 -32.484 1.00 44.69 178 PRO A O 1
ATOM 1388 N N . VAL A 1 179 ? 8.652 -13.665 -33.634 1.00 49.72 179 VAL A N 1
ATOM 1389 C CA . VAL A 1 179 ? 7.315 -13.915 -34.182 1.00 49.72 179 VAL A CA 1
ATOM 1390 C C . VAL A 1 179 ? 7.341 -15.156 -35.078 1.00 49.72 179 VAL A C 1
ATOM 1392 O O . VAL A 1 179 ? 7.605 -15.084 -36.276 1.00 49.72 179 VAL A O 1
ATOM 1395 N N . ASP A 1 180 ? 7.077 -16.323 -34.488 1.00 52.03 180 ASP A N 1
ATOM 1396 C CA . ASP A 1 180 ? 6.895 -17.561 -35.233 1.00 52.03 180 ASP A CA 1
ATOM 1397 C C . ASP A 1 180 ? 5.493 -17.563 -35.858 1.00 52.03 180 ASP A C 1
ATOM 1399 O O . ASP A 1 180 ? 4.474 -17.828 -35.209 1.00 52.03 180 ASP A O 1
ATOM 1403 N N . HIS A 1 181 ? 5.440 -17.239 -37.150 1.00 59.66 181 HIS A N 1
ATOM 1404 C CA . HIS A 1 181 ? 4.224 -17.292 -37.960 1.00 59.66 181 HIS A CA 1
ATOM 1405 C C . HIS A 1 181 ? 3.789 -18.730 -38.317 1.00 59.66 181 HIS A C 1
ATOM 1407 O O . HIS A 1 181 ? 2.837 -18.902 -39.084 1.00 59.66 181 HIS A O 1
ATOM 1413 N N . SER A 1 182 ? 4.430 -19.771 -37.771 1.00 62.97 182 SER A N 1
ATOM 1414 C CA . SER A 1 182 ? 4.026 -21.161 -37.993 1.00 62.97 182 SER A CA 1
ATOM 1415 C C . SER A 1 182 ? 2.672 -21.511 -37.351 1.00 62.97 182 SER A C 1
ATOM 1417 O O . SER A 1 182 ? 2.212 -20.920 -36.367 1.00 62.97 182 SER A O 1
ATOM 1419 N N . LEU A 1 183 ? 2.019 -22.546 -37.898 1.00 58.69 183 LEU A N 1
ATOM 1420 C CA . LEU A 1 183 ? 0.805 -23.148 -37.329 1.00 58.69 183 LEU A CA 1
ATOM 1421 C C . LEU A 1 183 ? 1.003 -23.604 -35.873 1.00 58.69 183 LEU A C 1
ATOM 1423 O O . LEU A 1 183 ? 0.061 -23.528 -35.084 1.00 58.69 183 LEU A O 1
ATOM 1427 N N . MET A 1 184 ? 2.217 -24.011 -35.492 1.00 57.31 184 MET A N 1
ATOM 1428 C CA . MET A 1 184 ? 2.519 -24.419 -34.118 1.00 57.31 184 MET A CA 1
ATOM 1429 C C . MET A 1 184 ? 2.553 -23.232 -33.151 1.00 57.31 184 MET A C 1
ATOM 1431 O O . MET A 1 184 ? 2.023 -23.350 -32.048 1.00 57.31 184 MET A O 1
ATOM 1435 N N . GLY A 1 185 ? 3.023 -22.060 -33.591 1.00 60.78 185 GLY A N 1
ATOM 1436 C CA . GLY A 1 185 ? 2.908 -20.807 -32.832 1.00 60.78 185 GLY A CA 1
ATOM 1437 C C . GLY A 1 185 ? 1.458 -20.331 -32.637 1.00 60.78 185 GLY A C 1
ATOM 1438 O O . GLY A 1 185 ? 1.144 -19.567 -31.722 1.00 60.78 185 GLY A O 1
ATOM 1439 N N . ARG A 1 186 ? 0.515 -20.779 -33.479 1.00 61.97 186 ARG A N 1
ATOM 1440 C CA . ARG A 1 186 ? -0.930 -20.548 -33.269 1.00 61.97 186 ARG A CA 1
ATOM 1441 C C . ARG A 1 186 ? -1.532 -21.546 -32.278 1.00 61.97 186 ARG A C 1
ATOM 1443 O O . ARG A 1 186 ? -2.358 -21.150 -31.459 1.00 61.97 186 ARG A O 1
ATOM 1450 N N . LEU A 1 187 ? -1.105 -22.807 -32.318 1.00 55.81 187 LEU A N 1
ATOM 1451 C CA . LEU A 1 187 ? -1.575 -23.849 -31.400 1.00 55.81 187 LEU A CA 1
ATOM 1452 C C . LEU A 1 187 ? -1.065 -23.637 -29.964 1.00 55.81 187 LEU A C 1
ATOM 1454 O O . LEU A 1 187 ? -1.820 -23.841 -29.015 1.00 55.81 187 LEU A O 1
ATOM 1458 N N . SER A 1 188 ? 0.164 -23.145 -29.784 1.00 55.56 188 SER A N 1
ATOM 1459 C CA . SER A 1 188 ? 0.716 -22.832 -28.457 1.00 55.56 188 SER A CA 1
ATOM 1460 C C . SER A 1 188 ? 0.019 -21.643 -27.780 1.00 55.56 188 SER A C 1
ATOM 1462 O O . SER A 1 188 ? -0.208 -21.673 -26.570 1.00 55.56 188 SER A O 1
ATOM 1464 N N . ARG A 1 189 ? -0.415 -20.634 -28.553 1.00 56.66 189 ARG A N 1
ATOM 1465 C CA . ARG A 1 189 ? -1.230 -19.511 -28.049 1.00 56.66 189 ARG A CA 1
ATOM 1466 C C . ARG A 1 189 ? -2.582 -19.964 -27.505 1.00 56.66 189 ARG A C 1
ATOM 1468 O O . ARG A 1 189 ? -3.010 -19.475 -26.464 1.00 56.66 189 ARG A O 1
ATOM 1475 N N . LEU A 1 190 ? -3.221 -20.934 -28.158 1.00 48.62 190 LEU A N 1
ATOM 1476 C CA . LEU A 1 190 ? -4.470 -21.515 -27.658 1.00 48.62 190 LEU A CA 1
ATOM 1477 C C . LEU A 1 190 ? -4.258 -22.283 -26.345 1.00 48.62 190 LEU A C 1
ATOM 1479 O O . LEU A 1 190 ? -5.138 -22.269 -25.491 1.00 48.62 190 LEU A O 1
ATOM 1483 N N . ASN A 1 191 ? -3.081 -22.879 -26.141 1.00 46.12 191 ASN A N 1
ATOM 1484 C CA . ASN A 1 191 ? -2.752 -23.554 -24.888 1.00 46.12 191 ASN A CA 1
ATOM 1485 C C . ASN A 1 191 ? -2.500 -22.566 -23.729 1.00 46.12 191 ASN A C 1
ATOM 1487 O O . ASN A 1 191 ? -2.960 -22.808 -22.616 1.00 46.12 191 ASN A O 1
ATOM 1491 N N . LYS A 1 192 ? -1.843 -21.418 -23.981 1.00 48.84 192 LYS A N 1
ATOM 1492 C CA . LYS A 1 192 ? -1.552 -20.405 -22.938 1.00 48.84 192 LYS A CA 1
ATOM 1493 C C . LYS A 1 192 ? -2.827 -19.729 -22.399 1.00 48.84 192 LYS A C 1
ATOM 1495 O O . LYS A 1 192 ? -2.890 -19.425 -21.211 1.00 48.84 192 LYS A O 1
ATOM 1500 N N . VAL A 1 193 ? -3.870 -19.582 -23.228 1.00 44.75 193 VAL A N 1
ATOM 1501 C CA . VAL A 1 193 ? -5.206 -19.104 -22.796 1.00 44.75 193 VAL A CA 1
ATOM 1502 C C . VAL A 1 193 ? -5.903 -20.109 -21.865 1.00 44.75 193 VAL A C 1
ATOM 1504 O O . VAL A 1 193 ? -6.665 -19.715 -20.987 1.00 44.75 193 VAL A O 1
ATOM 1507 N N . VAL A 1 194 ? -5.615 -21.406 -22.005 1.00 45.81 194 VAL A N 1
ATOM 1508 C CA . VAL A 1 194 ? -6.243 -22.478 -21.212 1.00 45.81 194 VAL A CA 1
ATOM 1509 C C . VAL A 1 194 ? -5.545 -22.695 -19.863 1.00 45.81 194 VAL A C 1
ATOM 1511 O O . VAL A 1 194 ? -6.176 -23.153 -18.915 1.00 45.81 194 VAL A O 1
ATOM 1514 N N . THR A 1 195 ? -4.279 -22.306 -19.718 1.00 49.19 195 THR A N 1
ATOM 1515 C CA . THR A 1 195 ? -3.517 -22.491 -18.469 1.00 49.19 195 THR A CA 1
ATOM 1516 C C . THR A 1 195 ? -3.608 -21.325 -17.475 1.00 49.19 195 THR A C 1
ATOM 1518 O O . THR A 1 195 ? -3.070 -21.434 -16.378 1.00 49.19 195 THR A O 1
ATOM 1521 N N . GLY A 1 196 ? -4.277 -20.218 -17.824 1.00 45.91 196 GLY A N 1
ATOM 1522 C CA . GLY A 1 196 ? -4.328 -18.995 -17.005 1.00 45.91 196 GLY A CA 1
ATOM 1523 C C . GLY A 1 196 ? -5.475 -18.895 -15.991 1.00 45.91 196 GLY A C 1
ATOM 1524 O O . GLY A 1 196 ? -5.541 -17.914 -15.258 1.00 45.91 196 GLY A O 1
ATOM 1525 N N . ASN A 1 197 ? -6.403 -19.858 -15.942 1.00 40.94 197 ASN A N 1
ATOM 1526 C CA . ASN A 1 197 ? -7.531 -19.803 -15.007 1.00 40.94 197 ASN A CA 1
ATOM 1527 C C . ASN A 1 197 ? -8.045 -21.224 -14.674 1.00 40.94 197 ASN A C 1
ATOM 1529 O O . ASN A 1 197 ? -8.570 -21.894 -15.570 1.00 40.94 197 ASN A O 1
ATOM 1533 N N . PRO A 1 198 ? -7.925 -21.719 -13.423 1.00 49.16 198 PRO A N 1
ATOM 1534 C CA . PRO A 1 198 ? -8.207 -23.121 -13.077 1.00 49.16 198 PRO A CA 1
ATOM 1535 C C . PRO A 1 198 ? -9.686 -23.532 -13.200 1.00 49.16 198 PRO A C 1
ATOM 1537 O O . PRO A 1 198 ? -9.994 -24.716 -13.116 1.00 49.16 198 PRO A O 1
ATOM 1540 N N . ILE A 1 199 ? -10.608 -22.587 -13.420 1.00 48.72 199 ILE A N 1
ATOM 1541 C CA . ILE A 1 199 ? -12.045 -22.871 -13.589 1.00 48.72 199 ILE A CA 1
ATOM 1542 C C . ILE A 1 199 ? -12.392 -23.223 -15.054 1.00 48.72 199 ILE A C 1
ATOM 1544 O O . ILE A 1 199 ? -13.309 -24.007 -15.301 1.00 48.72 199 ILE A O 1
ATOM 1548 N N . LEU A 1 200 ? -11.645 -22.717 -16.046 1.00 41.47 200 LEU A N 1
ATOM 1549 C CA . LEU A 1 200 ? -11.930 -22.957 -17.474 1.00 41.47 200 LEU A CA 1
ATOM 1550 C C . LEU A 1 200 ? -11.423 -24.318 -17.983 1.00 41.47 200 LEU A C 1
ATOM 1552 O O . LEU A 1 200 ? -11.971 -24.859 -18.947 1.00 41.47 200 LEU A O 1
ATOM 1556 N N . THR A 1 201 ? -10.428 -24.913 -17.321 1.00 48.78 201 THR A N 1
ATOM 1557 C CA . THR A 1 201 ? -9.885 -26.238 -17.672 1.00 48.78 201 THR A CA 1
ATOM 1558 C C . THR A 1 201 ? -10.916 -27.357 -17.506 1.00 48.78 201 THR A C 1
ATOM 1560 O O . THR A 1 201 ? -10.951 -28.279 -18.321 1.00 48.78 201 THR A O 1
ATOM 1563 N N . ALA A 1 202 ? -11.818 -27.259 -16.525 1.00 41.34 202 ALA A N 1
ATOM 1564 C CA . ALA A 1 202 ? -12.848 -28.274 -16.293 1.00 41.34 202 ALA A CA 1
ATOM 1565 C C . ALA A 1 202 ? -13.878 -28.367 -17.439 1.00 41.34 202 ALA A C 1
ATOM 1567 O O . ALA A 1 202 ? -14.320 -29.467 -17.780 1.00 41.34 202 ALA A O 1
ATOM 1568 N N . ILE A 1 203 ? -14.226 -27.239 -18.070 1.00 46.62 203 ILE A N 1
ATOM 1569 C CA . ILE A 1 203 ? -15.244 -27.164 -19.136 1.00 46.62 203 ILE A CA 1
ATOM 1570 C C . ILE A 1 203 ? -14.674 -27.630 -20.489 1.00 46.62 203 ILE A C 1
ATOM 1572 O O . ILE A 1 203 ? -15.344 -28.336 -21.245 1.00 46.62 203 ILE A O 1
ATOM 1576 N N . ALA A 1 204 ? -13.415 -27.299 -20.794 1.00 44.59 204 ALA A N 1
ATOM 1577 C CA . ALA A 1 204 ? -12.774 -27.722 -22.041 1.00 44.59 204 ALA A CA 1
ATOM 1578 C C . ALA A 1 204 ? -12.501 -29.239 -22.078 1.00 44.59 204 ALA A C 1
ATOM 1580 O O . ALA A 1 204 ? -12.713 -29.890 -23.104 1.00 44.59 204 ALA A O 1
ATOM 1581 N N . VAL A 1 205 ? -12.095 -29.828 -20.946 1.00 46.41 205 VAL A N 1
ATOM 1582 C CA . VAL A 1 205 ? -11.816 -31.273 -20.850 1.00 46.41 205 VAL A CA 1
ATOM 1583 C C . VAL A 1 205 ? -13.100 -32.110 -20.955 1.00 46.41 205 VAL A C 1
ATOM 1585 O O . VAL A 1 205 ? -13.085 -33.193 -21.547 1.00 46.41 205 VAL A O 1
ATOM 1588 N N . THR A 1 206 ? -14.242 -31.606 -20.475 1.00 49.16 206 THR A N 1
ATOM 1589 C CA . THR A 1 206 ? -15.533 -32.309 -20.605 1.00 49.16 206 THR A CA 1
ATOM 1590 C C . THR A 1 206 ? -16.097 -32.270 -22.028 1.00 49.16 206 THR A C 1
ATOM 1592 O O . THR A 1 206 ? -16.614 -33.287 -22.494 1.00 49.16 206 THR A O 1
ATOM 1595 N N . ALA A 1 207 ? -15.942 -31.167 -22.770 1.00 44.22 207 ALA A N 1
ATOM 1596 C CA . ALA A 1 207 ? -16.414 -31.078 -24.157 1.00 44.22 207 ALA A CA 1
ATOM 1597 C C . ALA A 1 207 ? -15.646 -32.013 -25.114 1.00 44.22 207 ALA A C 1
ATOM 1599 O O . ALA A 1 207 ? -16.252 -32.666 -25.966 1.00 44.22 207 ALA A O 1
ATOM 1600 N N . VAL A 1 208 ? -14.324 -32.141 -24.937 1.00 44.16 208 VAL A N 1
ATOM 1601 C CA . VAL A 1 208 ? -13.499 -33.070 -25.731 1.00 44.16 208 VAL A CA 1
ATOM 1602 C C . VAL A 1 208 ? -13.823 -34.527 -25.389 1.00 44.16 208 VAL A C 1
ATOM 1604 O O . VAL A 1 208 ? -13.924 -35.350 -26.295 1.00 44.16 208 VAL A O 1
ATOM 1607 N N . SER A 1 209 ? -14.086 -34.834 -24.114 1.00 46.75 209 SER A N 1
ATOM 1608 C CA . SER A 1 209 ? -14.455 -36.188 -23.667 1.00 46.75 209 SER A CA 1
ATOM 1609 C C . SER A 1 209 ? -15.829 -36.641 -24.185 1.00 46.75 209 SER A C 1
ATOM 1611 O O . SER A 1 209 ? -16.004 -37.801 -24.564 1.00 46.75 209 SER A O 1
ATOM 1613 N N . ALA A 1 210 ? -16.809 -35.733 -24.267 1.00 50.94 210 ALA A N 1
ATOM 1614 C CA . ALA A 1 210 ? -18.120 -36.038 -24.846 1.00 50.94 210 ALA A CA 1
ATOM 1615 C C . ALA A 1 210 ? -18.044 -36.294 -26.366 1.00 50.94 210 ALA A C 1
ATOM 1617 O O . ALA A 1 210 ? -18.802 -37.106 -26.906 1.00 50.94 210 ALA A O 1
ATOM 1618 N N . LEU A 1 211 ? -17.105 -35.638 -27.056 1.00 41.66 211 LEU A N 1
ATOM 1619 C CA . LEU A 1 211 ? -16.908 -35.790 -28.496 1.00 41.66 211 LEU A CA 1
ATOM 1620 C C . LEU A 1 211 ? -16.231 -37.127 -28.849 1.00 41.66 211 LEU A C 1
ATOM 1622 O O . LEU A 1 211 ? -16.662 -37.793 -29.791 1.00 41.66 211 LEU A O 1
ATOM 1626 N N . THR A 1 212 ? -15.246 -37.583 -28.065 1.00 50.84 212 THR A N 1
ATOM 1627 C CA . THR A 1 212 ? -14.643 -38.922 -28.232 1.00 50.84 212 THR A CA 1
ATOM 1628 C C . THR A 1 212 ? -15.621 -40.044 -27.894 1.00 50.84 212 THR A C 1
ATOM 1630 O O . THR A 1 212 ? -15.690 -41.028 -28.631 1.00 50.84 212 THR A O 1
ATOM 1633 N N . ALA A 1 213 ? -16.443 -39.890 -26.851 1.00 51.97 213 ALA A N 1
ATOM 1634 C CA . ALA A 1 213 ? -17.450 -40.892 -26.495 1.00 51.97 213 ALA A CA 1
ATOM 1635 C C . ALA A 1 213 ? -18.499 -41.103 -27.607 1.00 51.97 213 ALA A C 1
ATOM 1637 O O . ALA A 1 213 ? -18.876 -42.243 -27.894 1.00 51.97 213 ALA A O 1
ATOM 1638 N N . ARG A 1 214 ? -18.926 -40.026 -28.286 1.00 53.03 214 ARG A N 1
ATOM 1639 C CA . ARG A 1 214 ? -19.920 -40.073 -29.376 1.00 53.03 214 ARG A CA 1
ATOM 1640 C C . ARG A 1 214 ? -19.359 -40.628 -30.692 1.00 53.03 214 ARG A C 1
ATOM 1642 O O . ARG A 1 214 ? -20.109 -41.208 -31.472 1.00 53.03 214 ARG A O 1
ATOM 1649 N N . LEU A 1 215 ? -18.051 -40.501 -30.926 1.00 58.94 215 LEU A N 1
ATOM 1650 C CA . LEU A 1 215 ? -17.374 -41.081 -32.095 1.00 58.94 215 LEU A CA 1
ATOM 1651 C C . LEU A 1 215 ? -17.074 -42.578 -31.923 1.00 58.94 215 LEU A C 1
ATOM 1653 O O . LEU A 1 215 ? -17.126 -43.327 -32.898 1.00 58.94 215 LEU A O 1
ATOM 1657 N N . LEU A 1 216 ? -16.817 -43.037 -30.694 1.00 61.84 216 LEU A N 1
ATOM 1658 C CA . LEU A 1 216 ? -16.532 -44.448 -30.410 1.00 61.84 216 LEU A CA 1
ATOM 1659 C C . LEU A 1 216 ? -17.796 -45.323 -30.350 1.00 61.84 216 LEU A C 1
ATOM 1661 O O . LEU A 1 216 ? -17.759 -46.480 -30.763 1.00 61.84 216 LEU A O 1
ATOM 1665 N N . THR A 1 217 ? -18.939 -44.782 -29.916 1.00 58.38 217 THR A N 1
ATOM 1666 C CA . THR A 1 217 ? -20.216 -45.529 -29.858 1.00 58.38 217 THR A CA 1
ATOM 1667 C C . THR A 1 217 ? -20.936 -45.661 -31.209 1.00 58.38 217 THR A C 1
ATOM 1669 O O . THR A 1 217 ? -21.844 -46.480 -31.337 1.00 58.38 217 THR A O 1
ATOM 1672 N N . GLY A 1 218 ? -20.513 -44.930 -32.248 1.00 53.72 218 GLY A N 1
ATOM 1673 C CA . GLY A 1 218 ? -21.102 -44.990 -33.594 1.00 53.72 218 GLY A CA 1
ATOM 1674 C C . GLY A 1 218 ? -20.645 -46.162 -34.477 1.00 53.72 218 GLY A C 1
ATOM 1675 O O . GLY A 1 218 ? -21.175 -46.324 -35.572 1.00 53.72 218 GLY A O 1
ATOM 1676 N N . ARG A 1 219 ? -19.677 -46.984 -34.039 1.00 55.59 219 ARG A N 1
ATOM 1677 C CA . ARG A 1 219 ? -19.060 -48.053 -34.860 1.00 55.59 219 ARG A CA 1
ATOM 1678 C C . ARG A 1 219 ? -19.507 -49.487 -34.541 1.00 55.59 219 ARG A C 1
ATOM 1680 O O . ARG A 1 219 ? -18.936 -50.416 -35.100 1.00 55.59 219 ARG A O 1
ATOM 1687 N N . HIS A 1 220 ? -20.523 -49.675 -33.694 1.00 55.88 220 HIS A N 1
ATOM 1688 C CA . HIS A 1 220 ? -21.002 -51.003 -33.262 1.00 55.88 220 HIS A CA 1
ATOM 1689 C C . HIS A 1 220 ? -22.508 -51.253 -33.488 1.00 55.88 220 HIS A C 1
ATOM 1691 O O . HIS A 1 220 ? -23.160 -51.940 -32.705 1.00 55.88 220 HIS A O 1
ATOM 1697 N N . ARG A 1 221 ? -23.081 -50.729 -34.577 1.00 54.81 221 ARG A N 1
ATOM 1698 C CA . ARG A 1 221 ? -24.375 -51.205 -35.096 1.00 54.81 221 ARG A CA 1
ATOM 1699 C C . ARG A 1 221 ? -24.268 -51.525 -36.585 1.00 54.81 221 ARG A C 1
ATOM 1701 O O . ARG A 1 221 ? -24.551 -50.671 -37.419 1.00 54.81 221 ARG A O 1
ATOM 1708 N N . VAL A 1 222 ? -23.842 -52.752 -36.870 1.00 48.56 222 VAL A N 1
ATOM 1709 C CA . VAL A 1 222 ? -24.222 -53.546 -38.047 1.00 48.56 222 VAL A CA 1
ATOM 1710 C C . VAL A 1 222 ? -24.584 -54.924 -37.520 1.00 48.56 222 VAL A C 1
ATOM 1712 O O . VAL A 1 222 ? -23.823 -55.402 -36.646 1.00 48.56 222 VAL A O 1
#

Sequence (222 aa):
MSIFKPATVVSSAENLAERTRATASSTPETAAHAALKVVASHLHDSHRGYDIGRRQSSDRFLRIEFSELAQKRAEMAEEVDALLAKLGIERDPDGSTLGAVHRVMLDMQGKVFGRGRARVLREVVRGEAVLEEAYDDVLAEELPSDAKQTLKRHHRQVRATRDRYAAMLDEGEDAEQPVDHSLMGRLSRLNKVVTGNPILTAIAVTAVSALTARLLTGRHRV

Foldseek 3Di:
DDDDDDDDDPVVVVVVVVVVVVVVPPDPCDLLLLLLLLLLLLLVLLLLLLVQLLVQAPDPVSVVVSVVSNVVSVVLNVVSVVVCVVVVHDRDDNPPPDPPSRPLSVCSNPVQRPPDDLSVLVSLLVSLVSSLVSLVSSLVDDDDPVVNVSSVVVSVVSVVSNVVSVVVNVVVVVVPDDPDPDPVSVVVVVVVVCPPDPVNVVVVVVVVVVVVVVVVVVPPDD